Protein AF-E7FVM8-F1 (afdb_monomer)

Organism: NCBI:txid525280

Foldseek 3Di:
DPLDDPVRLLVVLVVQLVVQLVLQCCCVCPLLVPPDDPVSSVVSSVVSNVLSVVSSVCSVPNDPQLNVLLVVLQVVLSVQLSVQRVPVPDDPRSVVSVVSSVVSNVVSNVVSVVVRVVVVVVVVVVVVVVVVVVVVVVVVVVVVVVVVVVVVVPDDDPDPDDDPDDDDDDDDDDDDD

Sequence (177 aa):
MKKLNFKQKLMVSLTVLVITILAFIVMTFFVFKVPFQMDILFNEVVLALVVSLYAFFMIQYGSWVGIVIFILGMVASFWALAFSVERSGGNAIAFNGLFIWIIVMLSSNIIGLILDLVWKSKRKAKRIEKATKETLKQERLEAERELLASQTEKTPSIHLNDITVDEPLEDKENNVD

pLDDT: mean 76.75, std 15.56, range [40.47, 94.19]

Nearest PDB structures (foldseek):
  6w2r-assembly1_A  TM=5.067E-01  e=4.172E+00  synthetic construct

Radius of gyration: 39.58 Å; Cα contacts (8 Å, |Δi|>4): 99; chains: 1; bounding box: 118×50×92 Å

Secondary structure (DSSP, 8-state):
-----HHHHHHHHHHHHHHHHHHHHIIIIIIS-PPP-HHHHHHHHHHHHHHHHHHHHHHHH--HHHHHHHHHHHHHHHHHHHHHHHHH-SSSHHHHHHHHHHHHHHHHHHHHHHHHHHHHHHHHHHHHHHHHHHHHHHHHHHHHHHHHHHHHTTS----------PPPP--------

Structure (mmCIF, N/CA/C/O backbone):
data_AF-E7FVM8-F1
#
_entry.id   AF-E7FVM8-F1
#
loop_
_atom_site.group_PDB
_atom_site.id
_atom_site.type_symbol
_atom_site.label_atom_id
_atom_site.label_alt_id
_atom_site.label_comp_id
_atom_site.label_asym_id
_atom_site.label_entity_id
_atom_site.label_seq_id
_atom_site.pdbx_PDB_ins_code
_atom_site.Cartn_x
_atom_site.Cartn_y
_atom_site.Cartn_z
_atom_site.occupancy
_atom_site.B_iso_or_equiv
_atom_site.auth_seq_id
_atom_site.auth_comp_id
_atom_site.auth_asym_id
_atom_site.auth_atom_id
_atom_site.pdbx_PDB_model_num
ATOM 1 N N . MET A 1 1 ? -13.692 -9.322 10.842 1.00 51.75 1 MET A N 1
ATOM 2 C CA . MET A 1 1 ? -12.670 -10.195 10.230 1.00 51.75 1 MET A CA 1
ATOM 3 C C . MET A 1 1 ? -12.237 -11.232 11.244 1.00 51.75 1 MET A C 1
ATOM 5 O O . MET A 1 1 ? -11.932 -10.848 12.369 1.00 51.75 1 MET A O 1
ATOM 9 N N . LYS A 1 2 ? -12.238 -12.518 10.866 1.00 53.91 2 LYS A N 1
ATOM 10 C CA . LYS A 1 2 ? -11.583 -13.574 11.654 1.00 53.91 2 LYS A CA 1
ATOM 11 C C . LYS A 1 2 ? -10.121 -13.166 11.884 1.00 53.91 2 LYS A C 1
ATOM 13 O O . LYS A 1 2 ? -9.501 -12.617 10.975 1.00 53.91 2 LYS A O 1
ATOM 18 N N . LYS A 1 3 ? -9.587 -13.384 13.091 1.00 70.44 3 LYS A N 1
ATOM 19 C CA . LYS A 1 3 ? -8.158 -13.166 13.363 1.00 70.44 3 LYS A CA 1
ATOM 20 C C . LYS A 1 3 ? -7.369 -14.117 12.460 1.00 70.44 3 LYS A C 1
ATOM 22 O O . LYS A 1 3 ? -7.446 -15.324 12.643 1.00 70.44 3 LYS A O 1
ATOM 27 N N . LEU A 1 4 ? -6.672 -13.572 11.466 1.00 77.56 4 LEU A N 1
ATOM 28 C CA . LEU A 1 4 ? -5.776 -14.353 10.616 1.00 77.56 4 LEU A CA 1
ATOM 29 C C . LEU A 1 4 ? -4.596 -14.856 11.452 1.00 77.56 4 LEU A C 1
ATOM 31 O O . LEU A 1 4 ? -4.057 -14.111 12.277 1.00 77.56 4 LEU A O 1
ATOM 35 N N . ASN A 1 5 ? -4.180 -16.096 11.214 1.00 87.62 5 ASN A N 1
ATOM 36 C CA . ASN A 1 5 ? -2.977 -16.661 11.825 1.00 87.62 5 ASN A CA 1
ATOM 37 C C . ASN A 1 5 ? -1.717 -16.019 11.227 1.00 87.62 5 ASN A C 1
ATOM 39 O O . ASN A 1 5 ? -1.738 -15.572 10.082 1.00 87.62 5 ASN A O 1
ATOM 43 N N . PHE A 1 6 ? -0.596 -16.018 11.959 1.00 86.06 6 PHE A N 1
ATOM 44 C CA . PHE A 1 6 ? 0.671 -15.431 11.486 1.00 86.06 6 PHE A CA 1
ATOM 45 C C . PHE A 1 6 ? 1.075 -15.944 10.093 1.00 86.06 6 PHE A C 1
ATOM 47 O O . PHE A 1 6 ? 1.338 -15.145 9.199 1.00 86.06 6 PHE A O 1
ATOM 54 N N . LYS A 1 7 ? 1.000 -17.267 9.873 1.00 87.94 7 LYS A N 1
ATOM 55 C CA . LYS A 1 7 ? 1.259 -17.898 8.565 1.00 87.94 7 LYS A CA 1
ATOM 56 C C . LYS A 1 7 ? 0.384 -17.322 7.445 1.00 87.94 7 LYS A C 1
ATOM 58 O O . LYS A 1 7 ? 0.870 -17.105 6.345 1.00 87.94 7 LYS A O 1
ATOM 63 N N . GLN A 1 8 ? -0.891 -17.044 7.724 1.00 87.75 8 GLN A N 1
ATOM 64 C CA . GLN A 1 8 ? -1.811 -16.468 6.738 1.00 87.75 8 GLN A CA 1
ATOM 65 C C . GLN A 1 8 ? -1.467 -15.008 6.438 1.00 87.75 8 GLN A C 1
ATOM 67 O O . GLN A 1 8 ? -1.503 -14.607 5.283 1.00 87.75 8 GLN A O 1
ATOM 72 N N . LYS A 1 9 ? -1.093 -14.219 7.452 1.00 86.44 9 LYS A N 1
ATOM 73 C CA . LYS A 1 9 ? -0.669 -12.823 7.251 1.00 86.44 9 LYS A CA 1
ATOM 74 C C . LYS A 1 9 ? 0.603 -12.739 6.413 1.00 86.44 9 LYS A C 1
ATOM 76 O O . LYS A 1 9 ? 0.678 -11.915 5.507 1.00 86.44 9 LYS A O 1
ATOM 81 N N . LEU A 1 10 ? 1.558 -13.625 6.693 1.00 89.31 10 LEU A N 1
ATOM 82 C CA . LEU A 1 10 ? 2.794 -13.746 5.928 1.00 89.31 10 LEU A CA 1
ATOM 83 C C . LEU A 1 10 ? 2.506 -14.154 4.477 1.00 89.31 10 LEU A C 1
ATOM 85 O O . LEU A 1 10 ? 2.994 -13.500 3.567 1.00 89.31 10 LEU A O 1
ATOM 89 N N . MET A 1 11 ? 1.651 -15.162 4.262 1.00 91.06 11 MET A N 1
ATOM 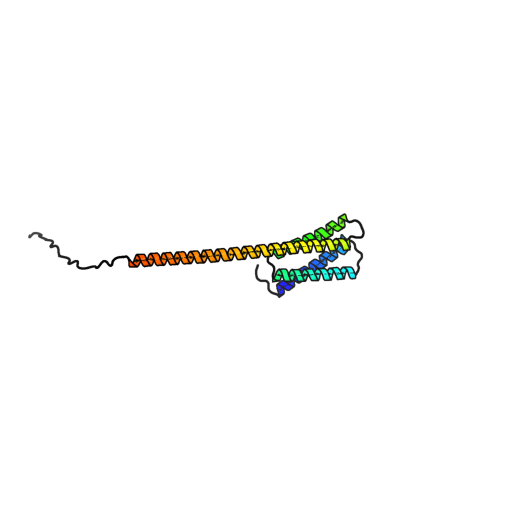90 C CA . MET A 1 11 ? 1.225 -15.571 2.917 1.00 91.06 11 MET A CA 1
ATOM 91 C C . MET A 1 11 ? 0.585 -14.417 2.142 1.00 91.06 11 MET A C 1
ATOM 93 O O . MET A 1 11 ? 0.972 -14.171 1.010 1.00 91.06 11 MET A O 1
ATOM 97 N N . VAL A 1 12 ? -0.340 -13.667 2.751 1.00 88.94 12 VAL A N 1
ATOM 98 C CA . VAL A 1 12 ? -0.988 -12.529 2.077 1.00 88.94 12 VAL A CA 1
ATOM 99 C C . VAL A 1 12 ? 0.023 -11.429 1.743 1.00 88.94 12 VAL A C 1
ATOM 101 O O . VAL A 1 12 ? 0.001 -10.900 0.637 1.00 88.94 12 VAL A O 1
ATOM 104 N N . SER A 1 13 ? 0.930 -11.097 2.663 1.00 90.69 13 SER A N 1
ATOM 105 C CA . SER A 1 13 ? 1.999 -10.119 2.411 1.00 90.69 13 SER A CA 1
ATOM 106 C C . SER A 1 13 ? 2.943 -10.574 1.290 1.00 90.69 13 SER A C 1
ATOM 108 O O . SER A 1 13 ? 3.312 -9.765 0.434 1.00 90.69 13 SER A O 1
ATOM 110 N N . LEU A 1 14 ? 3.263 -11.869 1.225 1.00 92.81 14 LEU A N 1
ATOM 111 C CA . LEU A 1 14 ? 4.067 -12.447 0.150 1.00 92.81 14 LEU A CA 1
ATOM 112 C C . LEU A 1 14 ? 3.321 -12.422 -1.192 1.00 92.81 14 LEU A C 1
ATOM 114 O O . LEU A 1 14 ? 3.908 -12.089 -2.216 1.00 92.81 14 LEU A O 1
ATOM 118 N N . THR A 1 15 ? 2.013 -12.688 -1.198 1.00 92.62 15 THR A N 1
ATOM 119 C CA . THR A 1 15 ? 1.177 -12.516 -2.394 1.00 92.62 15 THR A CA 1
ATOM 120 C C . THR A 1 15 ? 1.205 -11.066 -2.875 1.00 92.62 15 THR A C 1
ATOM 122 O O . THR A 1 15 ? 1.376 -10.825 -4.067 1.00 92.62 15 THR A O 1
ATOM 125 N N . VAL A 1 16 ? 1.098 -10.093 -1.961 1.00 92.44 16 VAL A N 1
ATOM 126 C CA . VAL A 1 16 ? 1.213 -8.665 -2.303 1.00 92.44 16 VAL A CA 1
ATOM 127 C C . VAL A 1 16 ? 2.588 -8.352 -2.889 1.00 92.44 16 VAL A C 1
ATOM 129 O O . VAL A 1 16 ? 2.650 -7.626 -3.877 1.00 92.44 16 VAL A O 1
ATOM 132 N N . LEU A 1 17 ? 3.671 -8.923 -2.349 1.00 93.81 17 LEU A N 1
ATOM 133 C CA . LEU A 1 17 ? 5.019 -8.766 -2.907 1.00 93.81 17 LEU A CA 1
ATOM 134 C C . LEU A 1 17 ? 5.070 -9.221 -4.366 1.00 93.81 17 LEU A C 1
ATOM 136 O O . LEU A 1 17 ? 5.444 -8.443 -5.237 1.00 93.81 17 LEU A O 1
ATOM 140 N N . VAL A 1 18 ? 4.650 -10.461 -4.630 1.00 93.88 18 VAL A N 1
ATOM 141 C CA . VAL A 1 18 ? 4.691 -11.056 -5.973 1.00 93.88 18 VAL A CA 1
ATOM 142 C C . VAL A 1 18 ? 3.844 -10.247 -6.954 1.00 93.88 18 VAL A C 1
ATOM 144 O O . VAL A 1 18 ? 4.318 -9.921 -8.038 1.00 93.88 18 VAL A O 1
ATOM 147 N N .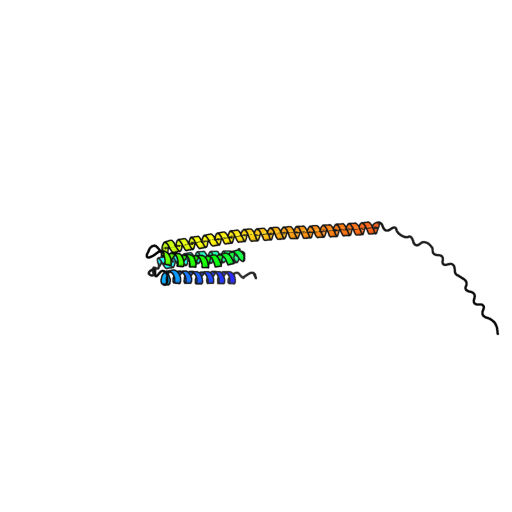 ILE A 1 19 ? 2.624 -9.866 -6.563 1.00 94.19 19 ILE A N 1
ATOM 148 C CA . ILE A 1 19 ? 1.743 -9.040 -7.403 1.00 94.19 19 ILE A CA 1
ATOM 149 C C . ILE A 1 19 ? 2.381 -7.677 -7.687 1.00 94.19 19 ILE A C 1
ATOM 151 O O . ILE A 1 19 ? 2.327 -7.206 -8.818 1.00 94.19 19 ILE A O 1
ATOM 155 N N . THR A 1 20 ? 3.001 -7.053 -6.685 1.00 92.81 20 THR A N 1
ATOM 156 C CA . THR A 1 20 ? 3.628 -5.733 -6.834 1.00 92.81 20 THR A CA 1
ATOM 157 C C . THR A 1 20 ? 4.843 -5.797 -7.759 1.00 92.81 20 THR A C 1
ATOM 159 O O . THR A 1 20 ? 4.973 -4.946 -8.633 1.00 92.81 20 THR A O 1
ATOM 162 N N . ILE A 1 21 ? 5.689 -6.827 -7.628 1.00 92.75 21 ILE A N 1
ATOM 163 C CA . ILE A 1 21 ? 6.826 -7.061 -8.533 1.00 92.75 21 ILE A CA 1
ATOM 164 C C . ILE A 1 21 ? 6.328 -7.273 -9.964 1.00 92.75 21 ILE A C 1
ATOM 166 O O . ILE A 1 21 ? 6.811 -6.618 -10.881 1.00 92.75 21 ILE A O 1
ATOM 170 N N . LEU A 1 22 ? 5.338 -8.150 -10.161 1.00 92.50 22 LEU A N 1
ATOM 171 C CA . LEU A 1 22 ? 4.770 -8.399 -11.487 1.00 92.50 22 LEU A CA 1
ATOM 172 C C . LEU A 1 22 ? 4.179 -7.125 -12.097 1.00 92.50 22 LEU A C 1
ATOM 174 O O . LEU A 1 22 ? 4.393 -6.866 -13.278 1.00 92.50 22 LEU A O 1
ATOM 178 N N . ALA A 1 23 ? 3.481 -6.311 -11.303 1.00 91.25 23 ALA A N 1
ATOM 179 C CA . ALA A 1 23 ? 2.941 -5.038 -11.761 1.00 91.25 23 ALA A CA 1
ATOM 180 C C . ALA A 1 23 ? 4.054 -4.070 -12.190 1.00 91.25 23 ALA A C 1
ATOM 182 O O . ALA A 1 23 ? 3.947 -3.485 -13.263 1.00 91.25 23 ALA A O 1
ATOM 183 N N . PHE A 1 24 ? 5.136 -3.938 -11.415 1.00 89.62 24 PHE A N 1
ATOM 184 C CA . PHE A 1 24 ? 6.282 -3.112 -11.809 1.00 89.62 24 PHE A CA 1
ATOM 185 C C . PHE A 1 24 ? 6.938 -3.608 -13.099 1.00 89.62 24 PHE A C 1
ATOM 187 O O . PHE A 1 24 ? 7.069 -2.826 -14.034 1.00 89.62 24 PHE A O 1
ATOM 194 N N . ILE A 1 25 ? 7.220 -4.909 -13.213 1.00 87.88 25 ILE A N 1
ATOM 195 C CA . ILE A 1 25 ? 7.802 -5.512 -14.425 1.00 87.88 25 ILE A CA 1
ATOM 196 C C . ILE A 1 25 ? 6.920 -5.234 -15.650 1.00 87.88 25 ILE A C 1
ATOM 198 O O . ILE A 1 25 ? 7.416 -4.820 -16.700 1.00 87.88 25 ILE A O 1
ATOM 202 N N . VAL A 1 26 ? 5.604 -5.442 -15.532 1.00 88.38 26 VAL A N 1
ATOM 203 C CA . VAL A 1 26 ? 4.664 -5.186 -16.631 1.00 88.38 26 VAL A CA 1
ATOM 204 C C . VAL A 1 26 ? 4.663 -3.704 -17.010 1.00 88.38 26 VAL A C 1
ATOM 206 O O . VAL A 1 26 ? 4.769 -3.373 -18.191 1.00 88.38 26 VAL A O 1
ATOM 209 N N . MET A 1 27 ? 4.601 -2.801 -16.032 1.00 84.62 27 MET A N 1
ATOM 210 C CA . MET A 1 27 ? 4.593 -1.363 -16.304 1.00 84.62 27 MET A CA 1
ATOM 211 C C . MET A 1 27 ? 5.909 -0.900 -16.934 1.00 84.62 27 MET A C 1
ATOM 213 O O . MET A 1 27 ? 5.896 -0.244 -17.970 1.00 84.62 27 MET A O 1
ATOM 217 N N . THR A 1 28 ? 7.052 -1.301 -16.392 1.00 81.06 28 THR A N 1
ATOM 218 C CA . THR A 1 28 ? 8.359 -0.818 -16.847 1.00 81.06 28 THR A CA 1
ATOM 219 C C . THR A 1 28 ? 8.761 -1.379 -18.209 1.00 81.06 28 THR A C 1
ATOM 221 O O . THR A 1 28 ? 9.192 -0.622 -19.084 1.00 81.06 28 THR A O 1
ATOM 224 N N . PHE A 1 29 ? 8.582 -2.681 -18.447 1.00 80.81 29 PHE A N 1
ATOM 225 C CA . PHE A 1 29 ? 9.058 -3.295 -19.692 1.00 80.81 29 PHE A CA 1
ATOM 226 C C . PHE A 1 29 ? 8.018 -3.300 -20.809 1.00 80.81 29 PHE A C 1
ATOM 228 O O . PHE A 1 29 ? 8.382 -3.125 -21.970 1.00 80.81 29 PHE A O 1
ATOM 235 N N . PHE A 1 30 ? 6.729 -3.461 -20.493 1.00 80.62 30 PHE A N 1
ATOM 236 C CA . PHE A 1 30 ? 5.692 -3.549 -21.527 1.00 80.62 30 PHE A CA 1
ATOM 237 C C . PHE A 1 30 ? 5.010 -2.209 -21.789 1.00 80.62 30 PHE A C 1
ATOM 239 O O . PHE A 1 30 ? 4.782 -1.869 -22.951 1.00 80.62 30 PHE A O 1
ATOM 246 N N . VAL A 1 31 ? 4.710 -1.432 -20.741 1.00 78.06 31 VAL A N 1
ATOM 247 C CA . VAL A 1 31 ? 4.051 -0.125 -20.907 1.00 78.06 31 VAL A CA 1
ATOM 248 C C . VAL A 1 31 ? 5.078 0.953 -21.241 1.00 78.06 31 VAL A C 1
ATOM 250 O O . VAL A 1 31 ? 4.905 1.686 -22.213 1.00 78.06 31 VAL A O 1
ATOM 253 N N . PHE A 1 32 ? 6.176 1.028 -20.487 1.00 75.56 32 PHE A N 1
ATOM 254 C CA . PHE A 1 32 ? 7.164 2.103 -20.640 1.00 75.56 32 PHE A CA 1
ATOM 255 C C . PHE A 1 32 ? 8.246 1.774 -21.658 1.00 75.56 32 PHE A C 1
ATOM 257 O O . PHE A 1 32 ? 8.944 2.679 -22.109 1.00 75.56 32 PHE A O 1
ATOM 264 N N . LYS A 1 33 ? 8.365 0.493 -22.038 1.00 78.38 33 LYS A N 1
ATOM 265 C CA . LYS A 1 33 ? 9.362 -0.009 -22.994 1.00 78.38 33 LYS A CA 1
ATOM 266 C C . LYS A 1 33 ? 10.786 0.408 -22.619 1.00 78.38 33 LYS A C 1
ATOM 268 O O . LYS A 1 33 ? 11.625 0.638 -23.489 1.00 78.38 33 LYS A O 1
ATOM 273 N N . VAL A 1 34 ? 11.051 0.523 -21.317 1.00 75.81 34 VAL A N 1
ATOM 274 C CA . VAL A 1 34 ? 12.383 0.842 -20.807 1.00 75.81 34 VAL A CA 1
ATOM 275 C C . VAL A 1 34 ? 13.293 -0.347 -21.124 1.00 75.81 34 VAL A C 1
ATOM 277 O O . VAL A 1 34 ? 12.879 -1.493 -20.920 1.00 75.81 34 VAL A O 1
ATOM 280 N N . PRO A 1 35 ? 14.512 -0.124 -21.648 1.00 79.69 35 PRO A N 1
ATOM 281 C CA . PRO A 1 35 ? 15.441 -1.213 -21.907 1.00 79.69 35 PRO A CA 1
ATOM 282 C C . PRO A 1 35 ? 15.739 -1.971 -20.614 1.00 79.69 35 PRO A C 1
ATOM 284 O O . PRO A 1 35 ? 15.882 -1.376 -19.546 1.00 79.69 35 PRO A O 1
ATOM 287 N N . PHE A 1 36 ? 15.843 -3.293 -20.719 1.00 78.88 36 PHE A N 1
ATOM 288 C CA . PHE A 1 36 ? 16.129 -4.131 -19.566 1.00 78.88 36 PHE A CA 1
ATOM 289 C C . PHE A 1 36 ? 17.480 -3.766 -18.943 1.00 78.88 36 PHE A C 1
ATOM 291 O O . PHE A 1 36 ? 18.523 -3.877 -19.585 1.00 78.88 36 PHE A O 1
ATOM 298 N N . GLN A 1 37 ? 17.444 -3.337 -17.683 1.00 81.62 37 GLN A N 1
ATOM 299 C CA . GLN A 1 37 ? 18.613 -3.012 -16.875 1.00 81.62 37 GLN A CA 1
ATOM 300 C C . GLN A 1 37 ? 18.432 -3.622 -15.486 1.00 81.62 37 GLN A C 1
ATOM 302 O O . GLN A 1 37 ? 17.393 -3.438 -14.848 1.00 81.62 37 GLN A O 1
ATOM 307 N N . MET A 1 38 ? 19.453 -4.340 -15.010 1.00 82.88 38 MET A N 1
ATOM 308 C CA . MET A 1 38 ? 19.405 -5.029 -13.714 1.00 82.88 38 MET A CA 1
ATOM 309 C C . MET A 1 38 ? 19.211 -4.059 -12.543 1.00 82.88 38 MET A C 1
ATOM 311 O O . MET A 1 38 ? 18.494 -4.389 -11.603 1.00 82.88 38 MET A O 1
ATOM 315 N N . ASP A 1 39 ? 19.776 -2.853 -12.626 1.00 83.75 39 ASP A N 1
ATOM 316 C CA . ASP A 1 39 ? 19.657 -1.831 -11.579 1.00 83.75 39 ASP A CA 1
ATOM 317 C C . ASP A 1 39 ? 18.208 -1.352 -11.401 1.00 83.75 39 ASP A C 1
ATOM 319 O O . ASP A 1 39 ? 17.738 -1.160 -10.278 1.00 83.75 39 ASP A O 1
ATOM 323 N N . ILE A 1 40 ? 17.467 -1.210 -12.506 1.00 81.38 40 ILE A N 1
ATOM 324 C CA . ILE A 1 40 ? 16.051 -0.819 -12.490 1.00 81.38 40 ILE A CA 1
ATOM 325 C C . ILE A 1 40 ? 15.215 -1.926 -11.847 1.00 81.38 40 ILE A C 1
ATOM 327 O O . ILE A 1 40 ? 14.442 -1.658 -10.927 1.00 81.38 40 ILE A O 1
ATOM 331 N N . LEU A 1 41 ? 15.432 -3.176 -12.267 1.00 84.00 41 LEU A N 1
ATOM 332 C CA . LEU A 1 41 ? 14.737 -4.333 -11.704 1.00 84.00 41 LEU A CA 1
ATOM 333 C C . LEU A 1 41 ? 15.010 -4.474 -10.198 1.00 84.00 41 LEU A C 1
ATOM 335 O O . LEU A 1 41 ? 14.097 -4.748 -9.419 1.00 84.00 41 LEU A O 1
ATOM 339 N N . PHE A 1 42 ? 16.256 -4.258 -9.770 1.00 86.94 42 PHE A N 1
ATOM 340 C CA . PHE A 1 42 ? 16.623 -4.318 -8.358 1.00 86.94 42 PHE A CA 1
ATOM 341 C C . PHE A 1 42 ? 15.896 -3.246 -7.536 1.00 86.94 42 PHE A C 1
ATOM 343 O O . PHE A 1 42 ? 15.322 -3.562 -6.492 1.00 86.94 42 PHE A O 1
ATOM 350 N N . ASN A 1 43 ? 15.843 -2.004 -8.028 1.00 85.94 43 ASN A N 1
ATOM 351 C CA . ASN A 1 43 ? 15.115 -0.919 -7.365 1.00 85.94 43 ASN A CA 1
ATOM 352 C C . ASN A 1 43 ? 13.616 -1.222 -7.225 1.00 85.94 43 ASN A C 1
ATOM 354 O O . ASN A 1 43 ? 13.035 -0.988 -6.164 1.00 85.94 43 ASN A O 1
ATOM 358 N N . GLU A 1 44 ? 12.992 -1.789 -8.258 1.00 86.62 44 GLU A N 1
ATOM 359 C CA . GLU A 1 44 ? 11.582 -2.197 -8.226 1.00 86.62 44 GLU A CA 1
ATOM 360 C C . GLU A 1 44 ? 11.319 -3.314 -7.214 1.00 86.62 44 GLU A C 1
ATOM 362 O O . GLU A 1 44 ? 10.336 -3.260 -6.472 1.00 86.62 44 GLU A O 1
ATOM 367 N N . VAL A 1 45 ? 12.215 -4.302 -7.130 1.00 90.62 45 VAL A N 1
ATOM 368 C CA . VAL A 1 45 ? 12.124 -5.381 -6.135 1.00 90.62 45 VAL A CA 1
ATOM 369 C C . VAL A 1 45 ? 12.259 -4.829 -4.716 1.00 90.62 45 VAL A C 1
ATOM 371 O O . VAL A 1 45 ? 11.469 -5.198 -3.844 1.00 90.62 45 VAL A O 1
ATOM 374 N N . VAL A 1 46 ?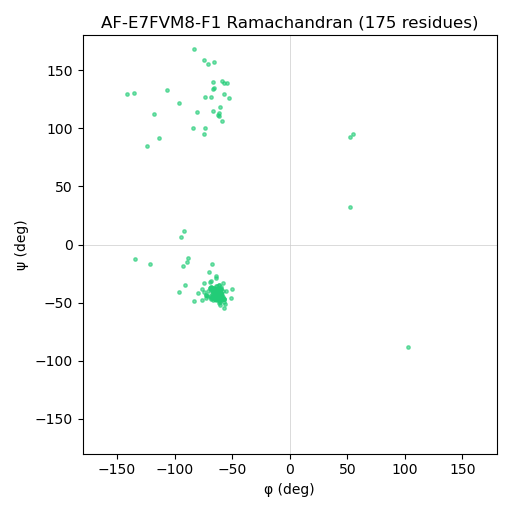 13.209 -3.919 -4.475 1.00 91.19 46 VAL A N 1
ATOM 375 C CA . VAL A 1 46 ? 13.375 -3.258 -3.169 1.00 91.19 46 VAL A CA 1
ATOM 376 C C . VAL A 1 46 ? 12.116 -2.472 -2.801 1.00 91.19 46 VAL A C 1
ATOM 378 O O . VAL A 1 46 ? 11.614 -2.593 -1.681 1.00 91.19 46 VAL A O 1
ATOM 381 N N . LEU A 1 47 ? 11.555 -1.716 -3.744 1.00 90.00 47 LEU A N 1
ATOM 382 C CA . LEU A 1 47 ? 10.334 -0.949 -3.518 1.00 90.00 47 LEU A CA 1
ATOM 383 C C . LEU A 1 47 ? 9.136 -1.866 -3.230 1.00 90.00 47 LEU A C 1
ATOM 385 O O . LEU A 1 47 ? 8.393 -1.636 -2.274 1.00 90.00 47 LEU A O 1
ATOM 389 N N . ALA A 1 48 ? 8.979 -2.950 -3.991 1.00 91.94 48 ALA A N 1
ATOM 390 C CA . ALA A 1 48 ? 7.939 -3.949 -3.760 1.00 91.94 48 ALA A CA 1
ATOM 391 C C . ALA A 1 48 ? 8.087 -4.633 -2.390 1.00 91.94 48 ALA A C 1
ATOM 393 O O . ALA A 1 48 ? 7.086 -4.918 -1.725 1.00 91.94 48 ALA A O 1
ATOM 394 N N . LEU A 1 49 ? 9.323 -4.843 -1.929 1.00 93.25 49 LEU A N 1
ATOM 395 C CA . LEU A 1 49 ? 9.615 -5.373 -0.600 1.00 93.25 49 LEU A CA 1
ATOM 396 C C . LEU A 1 49 ? 9.171 -4.405 0.503 1.00 93.25 49 LEU A C 1
ATOM 398 O O . LEU A 1 49 ? 8.501 -4.832 1.445 1.00 93.25 49 LEU A O 1
ATOM 402 N N . VAL A 1 50 ? 9.437 -3.102 0.352 1.00 92.31 50 VAL A N 1
ATOM 403 C CA . VAL A 1 50 ? 8.936 -2.060 1.271 1.00 92.31 50 VAL A CA 1
ATOM 404 C C . VAL A 1 50 ? 7.403 -2.059 1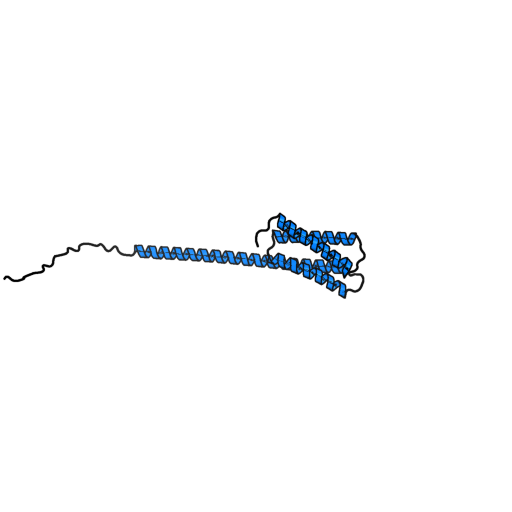.324 1.00 92.31 50 VAL A C 1
ATOM 406 O O . VAL A 1 50 ? 6.819 -2.039 2.410 1.00 92.31 50 VAL A O 1
ATOM 409 N N . VAL A 1 51 ? 6.740 -2.148 0.168 1.00 92.50 51 VAL A N 1
ATOM 410 C CA . VAL A 1 51 ? 5.270 -2.215 0.073 1.00 92.50 51 VAL A CA 1
ATOM 411 C C . VAL A 1 51 ? 4.718 -3.463 0.754 1.00 92.50 51 VAL A C 1
ATOM 413 O O . VAL A 1 51 ? 3.737 -3.383 1.493 1.00 92.50 51 VAL A O 1
ATOM 416 N N . SER A 1 52 ? 5.342 -4.620 0.537 1.00 92.25 52 SER A N 1
ATOM 417 C CA . SER A 1 52 ? 4.925 -5.890 1.136 1.00 92.25 52 SER A CA 1
ATOM 418 C C . SER A 1 52 ? 5.084 -5.897 2.659 1.00 92.25 52 SER A C 1
ATOM 420 O O . SER A 1 52 ? 4.181 -6.356 3.369 1.00 92.25 52 SER A O 1
ATOM 422 N N . LEU A 1 53 ? 6.183 -5.331 3.170 1.00 92.19 53 LEU A N 1
ATOM 423 C CA . LEU A 1 53 ? 6.393 -5.107 4.602 1.00 92.19 53 LEU A CA 1
ATOM 424 C C . LEU A 1 53 ? 5.311 -4.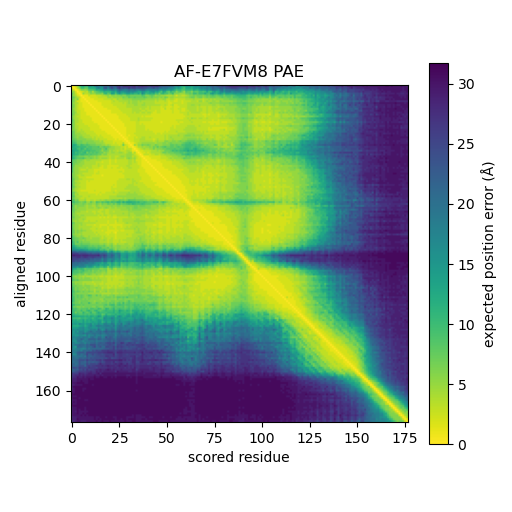196 5.179 1.00 92.19 53 LEU A C 1
ATOM 426 O O . LEU A 1 53 ? 4.713 -4.515 6.208 1.00 92.19 53 LEU A O 1
ATOM 430 N N . TYR A 1 54 ? 5.001 -3.093 4.498 1.00 90.19 54 TYR A N 1
ATOM 431 C CA . TYR A 1 54 ? 3.925 -2.204 4.925 1.00 90.19 54 TYR A CA 1
ATOM 432 C C . TYR A 1 54 ? 2.558 -2.906 4.915 1.00 90.19 54 TYR A C 1
ATOM 434 O O . TYR A 1 54 ? 1.803 -2.807 5.885 1.00 90.19 54 TYR A O 1
ATOM 442 N N . ALA A 1 55 ? 2.260 -3.695 3.878 1.00 89.81 55 ALA A N 1
ATOM 443 C CA . ALA A 1 55 ? 1.047 -4.507 3.809 1.00 89.81 55 ALA A CA 1
ATOM 444 C C . ALA A 1 55 ? 0.957 -5.489 4.989 1.00 89.81 55 ALA A C 1
ATOM 446 O O . ALA A 1 55 ? -0.108 -5.636 5.592 1.00 89.81 55 ALA A O 1
ATOM 447 N N . PHE A 1 56 ? 2.076 -6.106 5.385 1.00 90.38 56 PHE A N 1
ATOM 448 C CA . PHE A 1 56 ? 2.136 -6.958 6.573 1.00 90.38 56 PHE A CA 1
ATOM 449 C C . PHE A 1 56 ? 1.775 -6.190 7.853 1.00 90.38 56 PHE A C 1
ATOM 451 O O . PHE A 1 56 ? 0.928 -6.650 8.626 1.00 90.38 56 PHE A O 1
ATOM 458 N N . PHE A 1 57 ? 2.346 -4.997 8.060 1.00 88.38 57 PHE A N 1
ATOM 459 C CA . PHE A 1 57 ? 2.005 -4.136 9.201 1.00 88.38 57 PHE A CA 1
ATOM 460 C C . PHE A 1 57 ? 0.525 -3.737 9.207 1.00 88.38 57 PHE A C 1
ATOM 462 O O . PHE A 1 57 ? -0.123 -3.789 10.257 1.00 88.38 57 PHE A O 1
ATOM 469 N N . MET A 1 58 ? -0.038 -3.411 8.043 1.00 85.88 58 MET A N 1
ATOM 470 C CA . MET A 1 58 ? -1.454 -3.064 7.897 1.00 85.88 58 MET A CA 1
ATOM 471 C C . MET A 1 58 ? -2.377 -4.244 8.210 1.00 85.88 58 MET A C 1
ATOM 473 O O . MET A 1 58 ? -3.378 -4.073 8.902 1.00 85.88 58 MET A O 1
ATOM 477 N N . ILE A 1 59 ? -2.028 -5.459 7.786 1.00 87.00 59 ILE A N 1
ATOM 478 C CA . ILE A 1 59 ? -2.793 -6.672 8.116 1.00 87.00 59 ILE A CA 1
ATOM 479 C C . ILE A 1 59 ? -2.663 -7.022 9.610 1.00 87.00 59 ILE A C 1
ATOM 481 O O . ILE A 1 59 ? -3.590 -7.573 10.216 1.00 87.00 59 ILE A O 1
ATOM 485 N N . GLN A 1 60 ? -1.514 -6.729 10.224 1.00 85.38 60 GLN A N 1
ATOM 486 C CA . GLN A 1 60 ? -1.257 -7.025 11.631 1.00 85.38 60 GLN A CA 1
ATOM 487 C C . GLN A 1 60 ? -1.966 -6.049 12.582 1.00 85.38 60 GLN A C 1
ATOM 489 O O . GLN A 1 60 ? -2.595 -6.509 13.539 1.00 85.38 60 GLN A O 1
ATOM 494 N N . TYR A 1 61 ? -1.870 -4.739 12.330 1.00 81.94 61 TYR A N 1
ATOM 495 C CA . TYR A 1 61 ? -2.282 -3.676 13.265 1.00 81.94 61 TYR A CA 1
ATOM 496 C C . TYR A 1 61 ? -3.349 -2.716 12.713 1.00 81.94 61 TYR A C 1
ATOM 498 O O . TYR A 1 61 ? -3.990 -1.979 13.478 1.00 81.94 61 TYR A O 1
ATOM 506 N N . GLY A 1 62 ? -3.540 -2.697 11.395 1.00 77.12 62 GLY A N 1
ATOM 507 C CA . GLY A 1 62 ? -4.499 -1.827 10.725 1.00 77.12 62 GLY A CA 1
ATOM 508 C C . GLY A 1 62 ? -5.943 -2.288 10.911 1.00 77.12 62 GLY A C 1
ATOM 509 O O . GLY A 1 62 ? -6.234 -3.444 11.235 1.00 77.12 62 GLY A O 1
ATOM 510 N N . SER A 1 63 ? -6.887 -1.366 10.721 1.00 82.81 63 SER A N 1
ATOM 511 C CA . SER A 1 63 ? -8.287 -1.752 10.535 1.00 82.81 63 SER A CA 1
ATOM 512 C C . SER A 1 63 ? -8.584 -2.131 9.085 1.00 82.81 63 SER A C 1
ATOM 514 O O . SER A 1 63 ? -7.821 -1.840 8.167 1.00 82.81 63 SER A O 1
ATOM 516 N N . TRP A 1 64 ? -9.762 -2.723 8.872 1.00 82.94 64 TRP A N 1
ATOM 517 C CA . TRP A 1 64 ? -10.306 -2.969 7.533 1.00 82.94 64 TRP A CA 1
ATOM 518 C C . TRP A 1 64 ? -10.285 -1.728 6.640 1.00 82.94 64 TRP A C 1
ATOM 520 O O . TRP A 1 64 ? -10.012 -1.834 5.454 1.00 82.94 64 TRP A O 1
ATOM 530 N N . VAL A 1 65 ? -10.568 -0.557 7.213 1.00 85.62 65 VAL A N 1
ATOM 531 C CA . VAL A 1 65 ? -10.660 0.704 6.472 1.00 85.62 65 VAL A CA 1
ATOM 532 C C . VAL A 1 65 ? -9.292 1.077 5.923 1.00 85.62 65 VAL A C 1
ATOM 534 O O . VAL A 1 65 ? -9.173 1.373 4.740 1.00 85.62 65 VAL A O 1
ATOM 537 N N . GLY A 1 66 ? -8.256 0.968 6.759 1.00 86.00 66 GLY A N 1
ATOM 538 C CA . GLY A 1 66 ? -6.878 1.175 6.329 1.00 86.00 66 GLY A CA 1
ATOM 539 C C . GLY A 1 66 ? -6.466 0.195 5.229 1.00 86.00 66 GLY A C 1
ATOM 540 O O . GLY A 1 66 ? -5.857 0.610 4.252 1.00 86.00 66 GLY A O 1
ATOM 541 N N . ILE A 1 67 ? -6.842 -1.085 5.345 1.00 87.25 67 ILE A N 1
ATOM 542 C CA . ILE A 1 67 ? -6.538 -2.105 4.324 1.00 87.25 67 ILE A CA 1
ATOM 543 C C . ILE A 1 67 ? -7.208 -1.769 2.985 1.00 87.25 67 ILE A C 1
ATOM 545 O O . ILE A 1 67 ? -6.561 -1.838 1.944 1.00 87.25 67 ILE A O 1
ATOM 549 N N . VAL A 1 68 ? -8.486 -1.379 2.995 1.00 89.88 68 VAL A N 1
ATOM 550 C CA . VAL A 1 68 ? -9.209 -0.997 1.771 1.00 89.88 68 VAL A CA 1
ATOM 551 C C . VAL A 1 68 ? -8.559 0.220 1.116 1.00 89.88 68 VAL A C 1
ATOM 553 O O . VAL A 1 68 ? -8.341 0.217 -0.091 1.00 89.88 68 VAL A O 1
ATOM 556 N N . ILE A 1 69 ? -8.198 1.235 1.903 1.00 91.06 69 ILE A N 1
ATOM 557 C CA . ILE A 1 69 ? -7.557 2.447 1.377 1.00 91.06 69 ILE A CA 1
ATOM 558 C C . ILE A 1 69 ? -6.159 2.148 0.843 1.00 91.06 69 ILE A C 1
ATOM 560 O O . ILE A 1 69 ? -5.796 2.680 -0.197 1.00 91.06 69 ILE A O 1
ATOM 564 N N . PHE A 1 70 ? -5.405 1.258 1.489 1.00 90.88 70 PHE A N 1
ATOM 565 C CA . PHE A 1 70 ? -4.122 0.786 0.970 1.00 90.88 70 PHE A CA 1
ATOM 566 C C . PHE A 1 70 ? -4.280 0.121 -0.406 1.00 90.88 70 PHE A C 1
ATOM 568 O O . PHE A 1 70 ? -3.537 0.447 -1.326 1.00 90.88 70 PHE A O 1
ATOM 575 N N . ILE A 1 71 ? -5.269 -0.764 -0.577 1.00 91.06 71 ILE A N 1
ATOM 576 C CA . ILE A 1 71 ? -5.531 -1.425 -1.868 1.00 91.06 71 ILE A CA 1
ATOM 577 C C . ILE A 1 71 ? -5.936 -0.398 -2.932 1.00 91.06 71 ILE A C 1
ATOM 579 O O . ILE A 1 71 ? -5.410 -0.426 -4.043 1.00 91.06 71 ILE A O 1
ATOM 583 N N . LEU A 1 72 ? -6.838 0.530 -2.599 1.00 92.75 72 LEU A N 1
ATOM 584 C CA . LEU A 1 72 ? -7.241 1.599 -3.518 1.00 92.75 72 LEU A CA 1
ATOM 585 C C . LEU A 1 72 ? -6.062 2.512 -3.874 1.00 92.75 72 LEU A C 1
ATOM 587 O O . LEU A 1 72 ? -5.907 2.876 -5.035 1.00 92.75 72 LEU A O 1
ATOM 591 N N . GLY A 1 73 ? -5.208 2.824 -2.900 1.00 93.31 73 GLY A N 1
ATOM 592 C CA . GLY A 1 73 ? -3.978 3.585 -3.085 1.00 93.31 73 GLY A CA 1
ATOM 593 C C . GLY A 1 73 ? -2.996 2.879 -4.011 1.00 93.31 73 GLY A C 1
ATOM 594 O O . GLY A 1 73 ? -2.479 3.511 -4.926 1.00 93.31 73 GLY A O 1
ATOM 595 N N . MET A 1 74 ? -2.802 1.564 -3.852 1.00 92.38 74 MET A N 1
ATOM 596 C CA . MET A 1 74 ? -1.984 0.756 -4.766 1.00 92.38 74 MET A CA 1
ATOM 597 C C . MET A 1 74 ? -2.490 0.871 -6.205 1.00 92.38 74 MET A C 1
ATOM 599 O O . MET A 1 74 ? -1.722 1.208 -7.105 1.00 92.38 74 MET A O 1
ATOM 603 N N . VAL A 1 75 ? -3.790 0.646 -6.420 1.00 92.62 75 VAL A N 1
ATOM 604 C CA . VAL A 1 75 ? -4.405 0.731 -7.754 1.00 92.62 75 VAL A CA 1
ATOM 605 C C . VAL A 1 75 ? -4.274 2.143 -8.332 1.00 92.62 75 VAL A C 1
ATOM 607 O O . VAL A 1 75 ? -3.852 2.296 -9.477 1.00 92.62 75 VAL A O 1
ATOM 610 N N . ALA A 1 76 ? -4.567 3.176 -7.538 1.00 93.06 76 ALA A N 1
ATOM 611 C CA . ALA A 1 76 ? -4.453 4.572 -7.957 1.00 93.06 76 ALA A CA 1
ATOM 612 C C . ALA A 1 76 ? -3.009 4.965 -8.301 1.00 93.06 76 ALA A C 1
ATOM 614 O O . ALA A 1 76 ? -2.789 5.719 -9.244 1.00 93.06 76 ALA A O 1
ATOM 615 N N . SER A 1 77 ? -2.024 4.431 -7.578 1.00 92.12 77 SER A N 1
ATOM 616 C CA . SER A 1 77 ? -0.606 4.723 -7.813 1.00 92.12 77 SER A CA 1
ATOM 617 C C . SER A 1 77 ? -0.137 4.137 -9.139 1.00 92.12 77 SER A C 1
ATOM 619 O O . SER A 1 77 ? 0.492 4.836 -9.931 1.00 92.12 77 SER A O 1
ATOM 621 N N 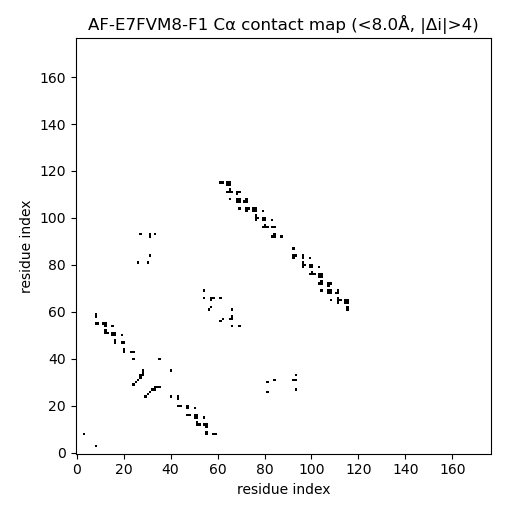. PHE A 1 78 ? -0.495 2.882 -9.434 1.00 90.06 78 PHE A N 1
ATOM 622 C CA . PHE A 1 78 ? -0.197 2.275 -10.736 1.00 90.06 78 PHE A CA 1
ATOM 623 C C . PHE A 1 78 ? -0.949 2.959 -11.880 1.00 90.06 78 PHE A C 1
ATOM 625 O O . PHE A 1 78 ? -0.372 3.171 -12.945 1.00 90.06 78 PHE A O 1
ATOM 632 N N . TRP A 1 79 ? -2.197 3.370 -11.652 1.00 89.69 79 TRP A N 1
ATOM 633 C CA . TRP A 1 79 ? -2.952 4.157 -12.625 1.00 89.69 79 TRP A CA 1
ATOM 634 C C . TRP A 1 79 ? -2.284 5.506 -12.919 1.00 89.69 79 TRP A C 1
ATOM 636 O O . TRP A 1 79 ? -2.105 5.870 -14.079 1.00 89.69 79 TRP A O 1
ATOM 646 N N . ALA A 1 80 ? -1.876 6.239 -11.881 1.00 87.75 80 ALA A N 1
ATOM 647 C CA . ALA A 1 80 ? -1.193 7.524 -12.019 1.00 87.75 80 ALA A CA 1
ATOM 648 C C . ALA A 1 80 ? 0.150 7.383 -12.745 1.00 87.75 80 ALA A C 1
ATOM 650 O O . ALA A 1 80 ? 0.492 8.219 -13.580 1.00 87.75 80 ALA A O 1
ATOM 651 N N . LEU A 1 81 ? 0.875 6.299 -12.464 1.00 86.06 81 LEU A N 1
ATOM 652 C CA . LEU A 1 81 ? 2.112 5.940 -13.145 1.00 86.06 81 LEU A CA 1
ATOM 653 C C . LEU A 1 81 ? 1.852 5.695 -14.647 1.00 86.06 81 LEU A C 1
ATOM 655 O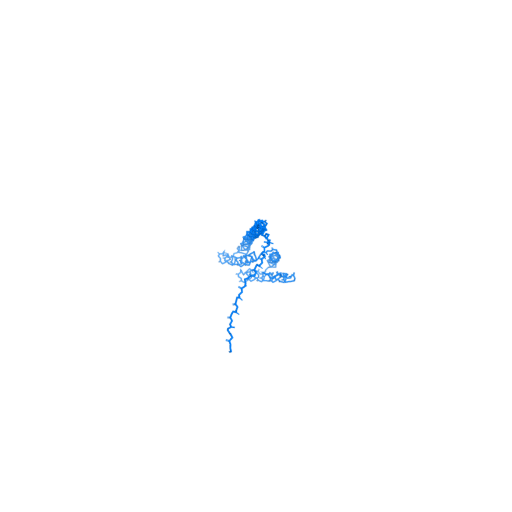 O . LEU A 1 81 ? 2.492 6.350 -15.462 1.00 86.06 81 LEU A O 1
ATOM 659 N N . ALA A 1 82 ? 0.857 4.883 -15.033 1.00 83.25 82 ALA A N 1
ATOM 660 C CA . ALA A 1 82 ? 0.461 4.716 -16.445 1.00 83.25 82 ALA A CA 1
ATOM 661 C C . ALA A 1 82 ? 0.066 6.042 -17.119 1.00 83.25 82 ALA A C 1
ATOM 663 O O . ALA A 1 82 ? 0.575 6.370 -18.192 1.00 83.25 82 ALA A O 1
ATOM 664 N N . PHE A 1 83 ? -0.804 6.819 -16.471 1.00 83.62 83 PHE A N 1
ATOM 665 C CA . PHE A 1 83 ? -1.304 8.086 -17.005 1.00 83.62 83 PHE A CA 1
ATOM 666 C C . PHE A 1 83 ? -0.185 9.114 -17.212 1.00 83.62 83 PHE A C 1
ATOM 668 O O . PHE A 1 83 ? -0.164 9.828 -18.216 1.00 83.62 83 PHE A O 1
ATOM 675 N N . SER A 1 84 ? 0.765 9.185 -16.275 1.00 79.75 84 SER A N 1
ATOM 676 C CA . SER A 1 84 ? 1.918 10.077 -16.388 1.00 79.75 84 SER A CA 1
ATOM 677 C C . SER A 1 84 ? 2.769 9.739 -17.607 1.00 79.75 84 SER A C 1
ATOM 679 O O . SER A 1 84 ? 3.279 10.644 -18.264 1.00 79.75 84 SER A O 1
ATOM 681 N N . VAL A 1 85 ? 2.944 8.454 -17.908 1.00 75.25 85 VAL A N 1
ATOM 682 C CA . VAL A 1 85 ? 3.800 8.020 -19.014 1.00 75.25 85 VAL A CA 1
ATOM 683 C C . VAL A 1 85 ? 3.171 8.305 -20.366 1.00 75.25 85 VAL A C 1
ATOM 685 O O . VAL A 1 85 ? 3.843 8.851 -21.241 1.00 75.25 85 VAL A O 1
ATOM 688 N N . GLU A 1 86 ? 1.879 8.025 -20.516 1.00 75.88 86 GLU A N 1
ATOM 689 C CA . GLU A 1 86 ? 1.145 8.290 -21.757 1.00 75.88 86 GLU A CA 1
ATOM 690 C C . GLU A 1 86 ? 1.200 9.776 -22.160 1.00 75.88 86 GLU A C 1
ATOM 692 O O . GLU A 1 86 ? 1.268 10.105 -23.343 1.00 75.88 86 GLU A O 1
ATOM 697 N N . ARG A 1 87 ? 1.240 10.686 -21.178 1.00 75.69 87 ARG A N 1
ATOM 698 C CA . ARG A 1 87 ? 1.247 12.142 -21.402 1.00 75.69 87 ARG A CA 1
ATOM 699 C C . ARG A 1 87 ? 2.633 12.787 -21.476 1.00 75.69 87 ARG A C 1
ATOM 701 O O . ARG A 1 87 ? 2.738 13.907 -21.964 1.00 75.69 87 ARG A O 1
ATOM 708 N N . SER A 1 88 ? 3.679 12.128 -20.975 1.00 67.06 88 SER A N 1
ATOM 709 C CA . SER A 1 88 ? 4.992 12.753 -20.739 1.00 67.06 88 SER A CA 1
ATOM 710 C C . SER A 1 88 ? 5.959 12.710 -21.930 1.00 67.06 88 SER A C 1
ATOM 712 O O . SER A 1 88 ? 6.976 13.393 -21.858 1.00 67.06 88 SER A O 1
ATOM 714 N N . GLY A 1 89 ? 5.686 11.948 -22.995 1.00 57.47 89 GLY A N 1
ATOM 715 C CA . GLY A 1 89 ? 6.472 11.961 -24.238 1.00 57.47 89 GLY A CA 1
ATOM 716 C C . GLY A 1 89 ? 7.985 11.699 -24.084 1.00 57.47 89 GLY A C 1
ATOM 717 O O . GLY A 1 89 ? 8.783 12.616 -23.911 1.00 57.47 89 GLY A O 1
ATOM 718 N N . GLY A 1 90 ? 8.415 10.446 -24.250 1.00 58.06 90 GLY A N 1
ATOM 719 C CA . GLY A 1 90 ? 9.802 10.115 -24.597 1.00 58.06 90 GLY A CA 1
ATOM 720 C C . GLY A 1 90 ? 10.705 9.603 -23.478 1.00 58.06 90 GLY A C 1
ATOM 721 O O . GLY A 1 90 ? 10.841 8.397 -23.357 1.00 58.06 90 GLY A O 1
ATOM 722 N N . ASN A 1 91 ? 11.397 10.461 -22.714 1.00 53.66 91 ASN A N 1
ATOM 723 C CA . ASN A 1 91 ? 12.652 10.021 -22.060 1.00 53.66 91 ASN A CA 1
ATOM 724 C C . ASN A 1 91 ? 12.859 10.383 -20.573 1.00 53.66 91 ASN A C 1
ATOM 726 O O . ASN A 1 91 ? 13.718 9.784 -19.936 1.00 53.66 91 ASN A O 1
ATOM 730 N N . ALA A 1 92 ? 12.068 11.276 -19.965 1.00 53.59 92 ALA A N 1
ATOM 731 C CA . ALA A 1 92 ? 12.152 11.576 -18.516 1.00 53.59 92 ALA A CA 1
ATOM 732 C C . ALA A 1 92 ? 11.202 10.709 -17.653 1.00 53.59 92 ALA A C 1
ATOM 734 O O . ALA A 1 92 ? 10.946 10.982 -16.480 1.00 53.59 92 ALA A O 1
ATOM 735 N N . ILE A 1 93 ? 10.642 9.674 -18.272 1.00 57.09 93 ILE A N 1
ATOM 736 C CA . ILE A 1 93 ? 9.375 9.045 -17.903 1.00 57.09 93 ILE A CA 1
ATOM 737 C C . ILE A 1 93 ? 9.508 8.077 -16.725 1.00 57.09 93 ILE A C 1
ATOM 739 O O . ILE A 1 93 ? 8.665 8.086 -15.830 1.00 57.09 93 ILE A O 1
ATOM 743 N N . ALA A 1 94 ? 10.569 7.269 -16.693 1.00 60.72 94 ALA A N 1
ATOM 744 C CA . ALA A 1 94 ? 10.718 6.229 -15.677 1.00 60.72 94 ALA A CA 1
ATOM 745 C C . ALA A 1 94 ? 10.965 6.821 -14.279 1.00 60.72 94 ALA A C 1
ATOM 747 O O . ALA A 1 94 ? 10.320 6.423 -13.314 1.00 60.72 94 ALA A O 1
ATOM 748 N N . PHE A 1 95 ? 11.846 7.823 -14.173 1.00 64.50 95 PHE A N 1
ATOM 749 C CA . PHE A 1 95 ? 12.204 8.424 -12.885 1.00 64.50 95 PHE A CA 1
ATOM 750 C C . PHE A 1 95 ? 11.066 9.298 -12.330 1.00 64.50 95 PHE A C 1
ATOM 752 O O . PHE A 1 95 ? 10.669 9.139 -11.176 1.00 64.50 95 PHE A O 1
ATOM 759 N N . ASN A 1 96 ? 10.464 10.155 -13.166 1.00 71.06 96 ASN A N 1
ATOM 760 C CA . ASN A 1 96 ? 9.336 10.998 -12.752 1.00 71.06 96 ASN A CA 1
ATOM 761 C C . ASN A 1 96 ? 8.059 10.187 -12.486 1.00 71.06 96 ASN A C 1
ATOM 763 O O . ASN A 1 96 ? 7.336 10.484 -11.535 1.00 71.06 96 ASN A O 1
ATOM 767 N N . GLY A 1 97 ? 7.796 9.140 -13.275 1.00 74.94 97 GLY A N 1
ATOM 768 C CA . GLY A 1 97 ? 6.654 8.251 -13.063 1.00 74.94 97 GLY A CA 1
ATOM 769 C C . GLY A 1 97 ? 6.735 7.524 -11.721 1.00 74.94 97 GLY A C 1
ATOM 770 O O . GLY A 1 97 ? 5.747 7.470 -10.988 1.00 74.94 97 GLY A O 1
ATOM 771 N N . LEU A 1 98 ? 7.924 7.037 -11.353 1.00 79.56 98 LEU A N 1
ATOM 772 C CA . LEU A 1 98 ? 8.155 6.356 -10.078 1.00 79.56 98 LEU A CA 1
ATOM 773 C C . LEU A 1 98 ? 7.984 7.317 -8.887 1.00 79.56 98 LEU A C 1
ATOM 775 O O . LEU A 1 98 ? 7.350 6.952 -7.897 1.00 79.56 98 LEU A O 1
ATOM 779 N N . PHE A 1 99 ? 8.421 8.577 -9.001 1.00 84.25 99 PHE A N 1
ATOM 780 C CA . PHE A 1 99 ? 8.121 9.599 -7.986 1.00 84.25 99 PHE A CA 1
ATOM 781 C C . PHE A 1 99 ? 6.625 9.868 -7.828 1.00 84.25 99 PHE A C 1
ATOM 783 O O . PHE A 1 99 ? 6.136 9.935 -6.700 1.00 84.25 99 PHE A O 1
ATOM 790 N N . ILE A 1 100 ? 5.884 9.991 -8.932 1.00 86.25 100 ILE A N 1
ATOM 791 C CA . ILE A 1 100 ? 4.426 10.172 -8.891 1.00 86.25 100 ILE A CA 1
ATOM 792 C C . ILE A 1 100 ? 3.769 8.978 -8.199 1.00 86.25 100 ILE A C 1
ATOM 794 O O . ILE A 1 100 ? 2.922 9.169 -7.327 1.00 86.25 100 ILE A O 1
ATOM 798 N N . TRP A 1 101 ? 4.204 7.759 -8.520 1.00 89.75 101 TRP A N 1
ATOM 799 C CA . TRP A 1 101 ? 3.723 6.550 -7.858 1.00 89.75 101 TRP A CA 1
ATOM 800 C C . TRP A 1 101 ? 3.978 6.591 -6.349 1.00 89.75 101 TRP A C 1
ATOM 802 O O . TRP A 1 101 ? 3.049 6.370 -5.573 1.00 89.75 101 TRP A O 1
ATOM 812 N N . ILE A 1 102 ? 5.192 6.958 -5.918 1.00 89.19 102 ILE A N 1
ATOM 813 C CA . ILE A 1 102 ? 5.528 7.088 -4.492 1.00 89.19 102 ILE A CA 1
ATOM 814 C C . ILE A 1 102 ? 4.621 8.124 -3.819 1.00 89.19 102 ILE A C 1
ATOM 816 O O . ILE A 1 102 ? 4.085 7.853 -2.747 1.00 89.19 102 ILE A O 1
ATOM 820 N N . ILE A 1 103 ? 4.417 9.292 -4.435 1.00 90.69 103 ILE A N 1
ATOM 821 C CA . ILE A 1 103 ? 3.602 10.378 -3.868 1.00 90.69 103 ILE A CA 1
ATOM 822 C C . ILE A 1 103 ? 2.134 9.957 -3.734 1.00 90.69 103 ILE A C 1
ATOM 824 O O . ILE A 1 103 ? 1.523 10.162 -2.678 1.00 90.69 103 ILE A O 1
ATOM 828 N N . VAL A 1 104 ? 1.555 9.350 -4.773 1.00 92.56 104 VAL A N 1
ATOM 829 C CA . VAL A 1 104 ? 0.162 8.868 -4.751 1.00 92.56 104 VAL A CA 1
ATOM 830 C C . VAL A 1 104 ? -0.003 7.754 -3.717 1.00 92.56 104 VAL A C 1
ATOM 832 O O . VAL A 1 104 ? -0.984 7.741 -2.965 1.00 92.56 104 VAL A O 1
ATOM 835 N N . MET A 1 105 ? 0.992 6.877 -3.593 1.00 92.75 105 MET A N 1
ATOM 836 C CA . MET A 1 105 ? 0.960 5.795 -2.620 1.00 92.75 105 MET A CA 1
ATOM 837 C C . MET A 1 105 ? 1.060 6.325 -1.186 1.00 92.75 105 MET A C 1
ATOM 839 O O . MET A 1 105 ? 0.267 5.957 -0.315 1.00 92.75 105 MET A O 1
ATOM 843 N N . LEU A 1 106 ? 2.001 7.239 -0.937 1.00 91.19 106 LEU A N 1
ATOM 844 C CA . LEU A 1 106 ? 2.216 7.847 0.374 1.00 91.19 106 LEU A CA 1
ATOM 845 C C . LEU A 1 106 ? 0.992 8.656 0.822 1.00 91.19 106 LEU A C 1
ATOM 847 O O . LEU A 1 106 ? 0.529 8.496 1.950 1.00 91.19 106 LEU A O 1
ATOM 851 N N . SER A 1 107 ? 0.433 9.483 -0.065 1.00 93.50 107 SER A N 1
ATOM 852 C CA . SER A 1 107 ? -0.760 10.291 0.228 1.00 93.50 107 SER A CA 1
ATOM 853 C C . SER A 1 107 ? -1.976 9.418 0.541 1.00 93.50 107 SER A C 1
ATOM 855 O O . SER A 1 107 ? -2.649 9.646 1.549 1.00 93.50 107 SER A O 1
ATOM 857 N N . SER A 1 108 ? -2.203 8.358 -0.238 1.00 91.06 108 SER A N 1
ATOM 858 C CA . SER A 1 108 ? -3.273 7.387 0.025 1.00 91.06 108 SER A CA 1
ATOM 859 C C . SER A 1 108 ? -3.095 6.696 1.381 1.00 91.06 108 SER A C 1
ATOM 861 O O . SER A 1 108 ? -4.052 6.577 2.147 1.00 91.06 108 SER A O 1
ATOM 863 N N . ASN A 1 109 ? -1.866 6.307 1.731 1.00 89.31 109 ASN A N 1
ATOM 864 C CA . ASN A 1 109 ? -1.564 5.703 3.030 1.00 89.31 109 ASN A CA 1
ATOM 865 C C . ASN A 1 109 ? -1.794 6.669 4.200 1.00 89.31 109 ASN A C 1
ATOM 867 O O . ASN A 1 109 ? -2.355 6.265 5.221 1.00 89.31 109 ASN A O 1
ATOM 871 N N . ILE A 1 110 ? -1.415 7.943 4.057 1.00 90.19 110 ILE A N 1
ATOM 872 C CA . ILE A 1 110 ? -1.667 8.979 5.072 1.00 90.19 110 ILE A CA 1
ATOM 873 C C . ILE A 1 110 ? -3.174 9.159 5.279 1.00 90.19 110 ILE A C 1
ATOM 875 O O . ILE A 1 110 ? -3.644 9.140 6.418 1.00 90.19 110 ILE A O 1
ATOM 879 N N . ILE A 1 111 ? -3.948 9.257 4.193 1.00 89.88 111 ILE A N 1
ATOM 880 C CA . ILE A 1 111 ? -5.416 9.331 4.252 1.00 89.88 111 ILE A CA 1
ATOM 881 C C . ILE A 1 111 ? -5.985 8.090 4.956 1.00 89.88 111 ILE A C 1
ATOM 883 O O . ILE A 1 111 ? -6.849 8.208 5.828 1.00 89.88 111 ILE A O 1
ATOM 887 N N . GLY A 1 112 ? -5.461 6.906 4.631 1.00 85.50 112 GLY A N 1
ATOM 888 C CA . GLY A 1 112 ? -5.820 5.642 5.272 1.00 85.50 112 GLY A CA 1
ATOM 889 C C . GLY A 1 112 ? -5.593 5.645 6.776 1.00 85.50 112 GLY A C 1
ATOM 890 O O . GLY A 1 112 ? -6.472 5.239 7.540 1.00 85.50 112 GLY A O 1
ATOM 891 N N . LEU A 1 113 ? -4.444 6.159 7.209 1.00 85.69 113 LEU A N 1
ATOM 892 C CA . LEU A 1 113 ? -4.079 6.267 8.616 1.00 85.69 113 LEU A CA 1
ATOM 893 C C . LEU A 1 113 ? -4.980 7.264 9.356 1.00 85.69 113 LEU A C 1
ATOM 895 O O . LEU A 1 113 ? -5.476 6.946 10.439 1.00 85.69 113 LEU A O 1
ATOM 899 N N . ILE A 1 114 ? -5.256 8.429 8.762 1.00 88.31 114 ILE A N 1
ATOM 900 C CA . ILE A 1 114 ? -6.169 9.434 9.330 1.00 88.31 114 ILE A CA 1
ATOM 901 C C . ILE A 1 114 ? -7.569 8.838 9.510 1.00 88.31 114 ILE A C 1
ATOM 903 O O . ILE A 1 114 ? -8.155 8.936 10.592 1.00 88.31 114 ILE A O 1
ATOM 907 N N . LEU A 1 115 ? -8.098 8.169 8.482 1.00 86.50 115 LEU A N 1
ATOM 908 C CA . LEU A 1 115 ? -9.411 7.530 8.556 1.00 86.50 115 LEU A CA 1
ATOM 909 C C . LEU A 1 115 ? -9.444 6.406 9.598 1.00 86.50 115 LEU A C 1
ATOM 911 O O . LEU A 1 115 ? -10.443 6.268 10.310 1.00 86.50 115 LEU A O 1
ATOM 915 N N . ASP A 1 116 ? -8.352 5.655 9.759 1.00 84.25 116 ASP A N 1
ATOM 916 C CA . ASP A 1 116 ? -8.251 4.628 10.795 1.00 84.25 116 ASP A CA 1
ATOM 917 C C . ASP A 1 116 ? -8.246 5.228 12.215 1.00 84.25 116 ASP A C 1
ATOM 919 O O . ASP A 1 116 ? -8.959 4.745 13.102 1.00 84.25 116 ASP A O 1
ATOM 923 N N . LEU A 1 117 ? -7.515 6.328 12.433 1.00 84.56 117 LEU A N 1
ATOM 924 C CA . LEU A 1 117 ? -7.512 7.063 13.705 1.00 84.56 117 LEU A CA 1
ATOM 925 C C . LEU A 1 117 ? -8.904 7.607 14.048 1.00 84.56 117 LEU A C 1
ATOM 927 O O . LEU A 1 117 ? -9.393 7.399 15.165 1.00 84.56 117 LEU A O 1
ATOM 931 N N . VAL A 1 118 ? -9.578 8.239 13.082 1.00 85.25 118 VAL A N 1
ATOM 932 C CA . VAL A 1 118 ? -10.940 8.770 13.259 1.00 85.25 118 VAL A CA 1
ATOM 933 C C . VAL A 1 118 ? -11.925 7.642 13.565 1.00 85.25 118 VAL A C 1
ATOM 935 O O . VAL A 1 118 ? -12.750 7.760 14.477 1.00 85.25 118 VAL A O 1
ATOM 938 N N . TRP A 1 119 ? -11.830 6.513 12.859 1.00 82.31 119 TRP A N 1
ATOM 939 C CA . TRP A 1 119 ? -12.710 5.368 13.087 1.00 82.31 119 TRP A CA 1
ATOM 940 C C . TRP A 1 119 ? -12.492 4.743 14.469 1.00 82.31 119 TRP A C 1
ATOM 942 O O . TRP A 1 119 ? -13.459 4.444 15.185 1.00 82.31 119 TRP A O 1
ATOM 952 N N . LYS A 1 120 ? -11.230 4.551 14.874 1.00 80.00 120 LYS A N 1
ATOM 953 C CA . LYS A 1 120 ? -10.871 4.042 16.207 1.00 80.00 120 LYS A CA 1
ATOM 954 C C . LYS A 1 120 ? -11.361 4.987 17.306 1.00 80.00 120 LYS A C 1
ATOM 956 O O . LYS A 1 120 ? -11.944 4.506 18.280 1.00 80.00 120 LYS A O 1
ATOM 961 N N . SER A 1 121 ? -11.216 6.300 17.120 1.00 78.88 121 SER A N 1
ATOM 962 C CA . SER A 1 121 ? -11.727 7.324 18.041 1.00 78.88 121 SER A CA 1
ATOM 963 C C . SER A 1 121 ? -13.253 7.251 18.193 1.00 78.88 121 SER A C 1
ATOM 965 O O . SER A 1 121 ? -13.756 7.052 19.302 1.00 78.88 121 SER A O 1
ATOM 967 N N . LYS A 1 122 ? -14.005 7.250 17.080 1.00 78.19 122 LYS A N 1
ATOM 968 C CA . LYS A 1 122 ? -15.478 7.134 17.107 1.00 78.19 122 LYS A CA 1
ATOM 969 C C . LYS A 1 122 ? -15.960 5.841 17.768 1.00 78.19 122 LYS A C 1
ATOM 971 O O . LYS A 1 122 ? -16.966 5.848 18.476 1.00 78.19 122 LYS A O 1
ATOM 976 N N . ARG A 1 123 ? -15.257 4.717 17.571 1.00 77.81 123 ARG A N 1
ATOM 977 C CA . ARG A 1 123 ? -15.591 3.451 18.249 1.00 77.81 123 ARG A CA 1
ATOM 978 C C . ARG A 1 123 ? -15.330 3.497 19.752 1.00 77.81 123 ARG A C 1
ATOM 980 O O . ARG A 1 123 ? -16.128 2.925 20.490 1.00 77.81 123 ARG A O 1
ATOM 987 N N . LYS A 1 124 ? -14.247 4.137 20.203 1.00 73.56 124 LYS A N 1
ATOM 988 C CA . LYS A 1 124 ? -13.973 4.309 21.638 1.00 73.56 124 LYS A CA 1
ATOM 989 C C . LYS A 1 124 ? -15.031 5.197 22.293 1.00 73.56 124 LYS A C 1
ATOM 991 O O . LYS A 1 124 ? -15.618 4.772 23.281 1.00 73.56 124 LYS A O 1
ATOM 996 N N . ALA A 1 125 ? -15.364 6.333 21.678 1.00 72.50 125 ALA A N 1
ATOM 997 C CA . ALA A 1 125 ? -16.413 7.230 22.164 1.00 72.50 125 ALA A CA 1
ATOM 998 C C . ALA A 1 125 ? -17.771 6.516 22.299 1.00 72.50 125 ALA A C 1
ATOM 1000 O O . ALA A 1 125 ? -18.387 6.550 23.360 1.00 72.50 125 ALA A O 1
ATOM 1001 N N . LYS A 1 126 ? -18.183 5.751 21.276 1.00 73.25 126 LYS A N 1
ATOM 1002 C CA . LYS A 1 126 ? -19.432 4.967 21.327 1.00 73.25 126 LYS A CA 1
ATOM 1003 C C . LYS A 1 126 ? -19.437 3.857 22.383 1.00 73.25 126 LYS A C 1
ATOM 1005 O O . LYS A 1 126 ? -20.508 3.473 22.838 1.00 73.25 126 LYS A O 1
ATOM 1010 N N . ARG A 1 127 ? -18.281 3.286 22.740 1.00 73.00 127 ARG A N 1
ATOM 1011 C CA . ARG A 1 127 ? -18.195 2.266 23.803 1.00 73.00 127 ARG A CA 1
ATOM 1012 C C . ARG A 1 127 ? -18.336 2.887 25.186 1.00 73.00 127 ARG A C 1
ATOM 1014 O O . ARG A 1 127 ? -19.035 2.316 26.010 1.00 73.00 127 ARG A O 1
ATOM 1021 N N . ILE A 1 128 ? -17.720 4.047 25.398 1.00 73.69 128 ILE A N 1
ATOM 1022 C CA . ILE A 1 128 ? -17.837 4.798 26.651 1.00 73.69 128 ILE A CA 1
ATOM 1023 C C . ILE A 1 128 ? -19.287 5.249 26.840 1.00 73.69 128 ILE A C 1
ATOM 1025 O O . ILE A 1 128 ? -19.874 4.959 27.869 1.00 73.69 128 ILE A O 1
ATOM 1029 N N . GLU A 1 129 ? -19.913 5.820 25.807 1.00 71.50 129 GLU A N 1
ATOM 1030 C CA . GLU A 1 129 ? -21.317 6.249 25.874 1.00 71.50 129 GLU A CA 1
ATOM 1031 C C . GLU A 1 129 ? -22.282 5.088 26.182 1.00 71.50 129 GLU A C 1
ATOM 1033 O O . GLU A 1 129 ? -23.239 5.252 26.937 1.00 71.50 129 GLU A O 1
ATOM 1038 N N . LYS A 1 130 ? -22.033 3.896 25.620 1.00 72.00 130 LYS A N 1
ATOM 1039 C CA . LYS A 1 130 ? -22.826 2.698 25.931 1.00 72.00 130 LYS A CA 1
ATOM 1040 C C . LYS A 1 130 ? -22.624 2.225 27.368 1.00 72.00 130 LYS A C 1
ATOM 1042 O O . LYS A 1 130 ? -23.620 1.964 28.029 1.00 72.00 130 LYS A O 1
ATOM 1047 N N . ALA A 1 131 ? -21.381 2.170 27.847 1.00 70.56 131 ALA A N 1
ATOM 1048 C CA . ALA A 1 131 ? -21.084 1.788 29.225 1.00 70.56 131 ALA A CA 1
ATOM 1049 C C . ALA A 1 131 ? -21.734 2.759 30.223 1.00 70.56 131 ALA A C 1
ATOM 1051 O O . ALA A 1 131 ? -22.393 2.316 31.154 1.00 70.56 131 ALA A O 1
ATOM 1052 N N . THR A 1 132 ? -21.654 4.070 29.964 1.00 71.94 132 THR A N 1
ATOM 1053 C CA . THR A 1 132 ? -22.314 5.091 30.789 1.00 71.94 132 THR A CA 1
ATOM 1054 C C . THR A 1 132 ? -23.835 4.945 30.774 1.00 71.94 132 THR A C 1
ATOM 1056 O O . THR A 1 132 ? -24.470 5.101 31.808 1.00 71.94 132 THR A O 1
ATOM 1059 N N . LYS A 1 133 ? -24.450 4.623 29.626 1.00 72.25 133 LYS A N 1
ATOM 1060 C CA . LYS A 1 133 ? -25.902 4.368 29.545 1.00 72.25 133 LYS A CA 1
ATOM 1061 C C . LYS A 1 133 ? -26.324 3.082 30.258 1.00 72.25 133 LYS A C 1
ATOM 1063 O O . LYS A 1 133 ? -27.452 3.020 30.738 1.00 72.25 133 LYS A O 1
ATOM 1068 N N . GLU A 1 134 ? -25.472 2.063 30.293 1.00 76.12 134 GLU A N 1
ATOM 1069 C CA . GLU A 1 134 ? -25.738 0.809 31.007 1.00 76.12 134 GLU A CA 1
ATOM 1070 C C . GLU A 1 134 ? -25.638 0.996 32.526 1.00 76.12 134 GLU A C 1
ATOM 1072 O O . GLU A 1 134 ? -26.565 0.593 33.227 1.00 76.12 134 GLU A O 1
ATOM 1077 N N . THR A 1 135 ? -24.624 1.712 33.027 1.00 73.12 135 THR A N 1
ATOM 1078 C CA . THR A 1 135 ? -24.533 2.058 34.458 1.00 73.12 135 THR A CA 1
ATOM 1079 C C . THR A 1 135 ? -25.700 2.931 34.912 1.00 73.12 135 THR A C 1
ATOM 1081 O O . THR A 1 135 ? -26.334 2.622 35.913 1.00 73.12 135 THR A O 1
ATOM 1084 N N . LEU A 1 136 ? -26.086 3.946 34.127 1.00 73.75 136 LEU A N 1
ATOM 1085 C CA . LEU A 1 136 ? -27.233 4.811 34.457 1.00 73.75 136 LEU A CA 1
ATOM 1086 C C . LEU A 1 136 ? -28.568 4.045 34.482 1.00 73.75 136 LEU A C 1
ATOM 1088 O O . LEU A 1 136 ? -29.506 4.438 35.173 1.00 73.75 136 LEU A O 1
ATOM 1092 N N . LYS A 1 137 ? -28.682 2.953 33.715 1.00 75.31 137 LYS A N 1
ATOM 1093 C CA . LYS A 1 137 ? -29.846 2.059 33.773 1.00 75.31 137 LYS A CA 1
ATOM 1094 C C . LYS A 1 137 ? -29.822 1.162 35.010 1.00 75.31 137 LYS A C 1
ATOM 1096 O O . LYS A 1 137 ? -30.887 0.936 35.574 1.00 75.31 137 LYS A O 1
ATOM 1101 N N . GLN A 1 138 ? -28.653 0.669 35.419 1.00 74.00 138 GLN A N 1
ATOM 1102 C CA . GLN A 1 138 ? -28.509 -0.102 36.659 1.00 74.00 138 GLN A CA 1
ATOM 1103 C C . GLN A 1 138 ? -28.831 0.746 37.889 1.00 74.00 138 GLN A C 1
ATOM 1105 O O . GLN A 1 138 ? -29.663 0.327 38.684 1.00 74.00 138 GLN A O 1
ATOM 1110 N N . GLU A 1 139 ? -28.292 1.963 37.981 1.00 73.94 139 GLU A N 1
ATOM 1111 C CA . GLU A 1 139 ? -28.584 2.879 39.094 1.00 73.94 139 GLU A CA 1
ATOM 1112 C C . GLU A 1 139 ? -30.081 3.215 39.185 1.00 73.94 139 GLU A C 1
ATOM 1114 O O . GLU A 1 139 ? -30.646 3.262 40.274 1.00 73.94 139 GLU A O 1
ATOM 1119 N N . ARG A 1 140 ? -30.768 3.389 38.045 1.00 76.19 140 ARG A N 1
ATOM 1120 C CA . ARG A 1 140 ? -32.228 3.594 38.038 1.00 76.19 140 ARG A CA 1
ATOM 1121 C C . ARG A 1 140 ? -33.005 2.374 38.528 1.00 76.19 140 ARG A C 1
ATOM 1123 O O . ARG A 1 140 ? -33.983 2.545 39.243 1.00 76.19 140 ARG A O 1
ATOM 1130 N N . LEU A 1 141 ? -32.584 1.169 38.148 1.00 77.00 141 LEU A N 1
ATOM 1131 C CA . LEU A 1 141 ? -33.206 -0.079 38.600 1.00 77.00 141 LEU A CA 1
ATOM 1132 C C . LEU A 1 141 ? -32.976 -0.330 40.095 1.00 77.00 141 LEU A C 1
ATOM 1134 O O . LEU A 1 141 ? -33.866 -0.843 40.768 1.00 77.00 141 LEU A O 1
ATOM 1138 N N . GLU A 1 142 ? -31.802 0.022 40.615 1.00 73.69 142 GLU A N 1
ATOM 1139 C CA . GLU A 1 142 ? -31.492 -0.070 42.045 1.00 73.69 142 GLU A CA 1
ATOM 1140 C C . GLU A 1 142 ? -32.307 0.947 42.849 1.00 73.69 142 GLU A C 1
ATOM 1142 O O . GLU A 1 142 ? -32.984 0.554 43.796 1.00 73.69 142 GLU A O 1
ATOM 1147 N N . ALA A 1 143 ? -32.376 2.203 42.399 1.00 73.75 143 ALA A N 1
ATOM 1148 C CA . ALA A 1 143 ? -33.215 3.223 43.028 1.00 73.75 143 ALA A CA 1
ATOM 1149 C C . ALA A 1 143 ? -34.712 2.852 43.014 1.00 73.75 143 ALA A C 1
ATOM 1151 O O . ALA A 1 143 ? -35.424 3.097 43.986 1.00 73.75 143 ALA A O 1
ATOM 1152 N N . GLU A 1 144 ? -35.204 2.235 41.935 1.00 73.69 144 GLU A N 1
ATOM 1153 C CA . GLU A 1 144 ? -36.590 1.759 41.844 1.00 73.69 144 GLU A CA 1
ATOM 1154 C C . GLU A 1 144 ? -36.853 0.572 42.788 1.00 73.69 144 GLU A C 1
ATOM 1156 O O . GLU A 1 144 ? -37.908 0.509 43.422 1.00 73.69 144 GLU A O 1
ATOM 1161 N N . ARG A 1 145 ? -35.878 -0.332 42.960 1.00 73.38 145 ARG A N 1
ATOM 1162 C CA . ARG A 1 145 ? -35.954 -1.421 43.950 1.00 73.38 145 ARG A CA 1
ATOM 1163 C C . ARG A 1 145 ? -35.937 -0.910 45.388 1.00 73.38 145 ARG A C 1
ATOM 1165 O O . ARG A 1 145 ? -36.699 -1.422 46.201 1.00 73.38 145 ARG A O 1
ATOM 1172 N N . GLU A 1 146 ? -35.119 0.089 45.702 1.00 73.00 146 GLU A N 1
ATOM 1173 C CA . GLU A 1 146 ? -35.093 0.722 47.028 1.00 73.00 146 GLU A CA 1
ATOM 1174 C C . GLU A 1 146 ? -36.393 1.491 47.322 1.00 73.00 146 GLU A C 1
ATOM 1176 O O . GLU A 1 146 ? -36.930 1.429 48.432 1.00 73.00 146 GLU A O 1
ATOM 1181 N N . LEU A 1 147 ? -36.972 2.150 46.314 1.00 70.94 147 LEU A N 1
ATOM 1182 C CA . LEU A 1 147 ? -38.295 2.776 46.412 1.00 70.94 147 LEU A CA 1
ATOM 1183 C C . LEU A 1 147 ? -39.413 1.750 46.645 1.00 70.94 147 LEU A C 1
ATOM 1185 O O . LEU A 1 147 ? -40.280 1.970 47.488 1.00 70.94 147 LEU A O 1
ATOM 1189 N N . LEU A 1 148 ? -39.387 0.611 45.951 1.00 69.12 148 LEU A N 1
ATOM 1190 C CA . LEU A 1 148 ? -40.349 -0.476 46.166 1.00 69.12 148 LEU A CA 1
ATOM 1191 C C . LEU A 1 148 ? -40.177 -1.134 47.546 1.00 69.12 148 LEU A C 1
ATOM 1193 O O . LEU A 1 148 ? -41.165 -1.394 48.235 1.00 69.12 148 LEU A O 1
ATOM 1197 N N . ALA A 1 149 ? -38.938 -1.353 47.992 1.00 67.56 149 ALA A N 1
ATOM 1198 C CA . ALA A 1 149 ? -38.652 -1.901 49.318 1.00 67.56 149 ALA A CA 1
ATOM 1199 C C . ALA A 1 149 ? -39.134 -0.962 50.439 1.00 67.56 149 ALA A C 1
ATOM 1201 O O . ALA A 1 149 ? -39.814 -1.404 51.365 1.00 67.56 149 ALA A O 1
ATOM 1202 N N . SER A 1 150 ? -38.890 0.345 50.306 1.00 61.53 150 SER A N 1
ATOM 1203 C CA . SER A 1 150 ? -39.354 1.353 51.274 1.00 61.53 150 SER A CA 1
ATOM 1204 C C . SER A 1 150 ? -40.873 1.583 51.262 1.00 61.53 150 SER A C 1
ATOM 1206 O O . SER A 1 150 ? -41.438 2.001 52.274 1.00 61.53 150 SER A O 1
ATOM 1208 N N . GLN A 1 151 ? -41.568 1.281 50.158 1.00 59.47 151 GLN A N 1
ATOM 1209 C CA . GLN A 1 151 ? -43.036 1.219 50.138 1.00 59.47 151 GLN A CA 1
ATOM 1210 C C . GLN A 1 151 ? -43.573 -0.035 50.838 1.00 59.47 151 GLN A C 1
ATOM 1212 O O . GLN A 1 151 ? -44.611 0.039 51.492 1.00 59.47 151 GLN A O 1
ATOM 1217 N N . THR A 1 152 ? -42.855 -1.158 50.761 1.00 54.34 152 THR A N 1
ATOM 1218 C CA . THR A 1 152 ? -43.266 -2.423 51.392 1.00 54.34 152 THR A CA 1
ATOM 1219 C C . THR A 1 152 ? -43.189 -2.336 52.924 1.00 54.34 152 THR A C 1
ATOM 1221 O O . THR A 1 152 ? -44.107 -2.793 53.605 1.00 54.34 152 THR A O 1
ATOM 1224 N N . GLU A 1 153 ? -42.176 -1.653 53.474 1.00 53.31 153 GLU A N 1
ATOM 1225 C CA . GLU A 1 153 ? -42.051 -1.377 54.921 1.00 53.31 153 GLU A CA 1
ATOM 1226 C C . GLU A 1 153 ? -43.119 -0.420 55.485 1.00 53.31 153 GLU A C 1
ATOM 1228 O O . GLU A 1 153 ? -43.327 -0.379 56.695 1.00 53.31 153 GLU A O 1
ATOM 1233 N N . LYS A 1 154 ? -43.830 0.339 54.639 1.00 47.88 154 LYS A N 1
ATOM 1234 C CA . LYS A 1 154 ? -44.896 1.266 55.069 1.00 47.88 154 LYS A CA 1
ATOM 1235 C C . LYS A 1 154 ? -46.305 0.670 55.028 1.00 47.88 154 LYS A C 1
ATOM 1237 O O . LYS A 1 154 ? -47.270 1.395 55.269 1.00 47.88 154 LYS A O 1
ATOM 1242 N N . THR A 1 155 ? -46.447 -0.623 54.750 1.00 41.78 155 THR A N 1
ATOM 1243 C CA . THR A 1 155 ? -47.751 -1.297 54.814 1.00 41.78 155 THR A CA 1
ATOM 1244 C C . THR A 1 155 ? -48.048 -1.637 56.280 1.00 41.78 155 THR A C 1
ATOM 1246 O O . THR A 1 155 ? -47.312 -2.434 56.861 1.00 41.78 155 THR A O 1
ATOM 1249 N N . PRO A 1 156 ? -49.066 -1.037 56.926 1.00 42.19 156 PRO A N 1
ATOM 1250 C CA . PRO A 1 156 ? -49.322 -1.279 58.339 1.00 42.19 156 PRO A CA 1
ATOM 1251 C C . PRO A 1 156 ? -49.732 -2.739 58.541 1.00 42.19 156 PRO A C 1
ATOM 1253 O O . PRO A 1 156 ? -50.561 -3.274 57.804 1.00 42.19 156 PRO A O 1
ATOM 1256 N N . SER A 1 157 ? -49.145 -3.380 59.551 1.00 47.78 157 SER A N 1
ATOM 1257 C CA . SER A 1 157 ? -49.520 -4.714 60.008 1.00 47.78 157 SER A CA 1
ATOM 1258 C C . SER A 1 157 ? -50.992 -4.715 60.422 1.00 47.78 157 SER A C 1
ATOM 1260 O O . SER A 1 157 ? -51.349 -4.181 61.474 1.00 47.78 157 SER A O 1
ATOM 1262 N N . ILE A 1 158 ? -51.859 -5.308 59.605 1.00 47.38 158 ILE A N 1
ATOM 1263 C CA . ILE A 1 158 ? -53.231 -5.600 60.015 1.00 47.38 158 ILE A CA 1
ATOM 1264 C C . ILE A 1 158 ? -53.145 -6.779 60.991 1.00 47.38 158 ILE A C 1
ATOM 1266 O O . ILE A 1 158 ? -52.966 -7.925 60.586 1.00 47.38 158 ILE A O 1
ATOM 1270 N N . HIS A 1 159 ? -53.215 -6.476 62.287 1.00 44.28 159 HIS A N 1
ATOM 1271 C CA . HIS A 1 159 ? -53.465 -7.462 63.334 1.00 44.28 159 HIS A CA 1
ATOM 1272 C C . HIS A 1 159 ? -54.851 -8.080 63.093 1.00 44.28 159 HIS A C 1
ATOM 1274 O O . HIS A 1 159 ? -55.865 -7.402 63.252 1.00 44.28 159 HIS A O 1
ATOM 1280 N N . LEU A 1 160 ? -54.902 -9.359 62.710 1.00 47.38 160 LEU A N 1
ATOM 1281 C CA . LEU A 1 160 ? -56.117 -10.165 62.833 1.00 47.38 160 LEU A CA 1
ATOM 1282 C C . LEU A 1 160 ? -56.290 -10.516 64.317 1.00 47.38 160 LEU A C 1
ATOM 1284 O O . LEU A 1 160 ? -55.690 -11.476 64.796 1.00 47.38 160 LEU A O 1
ATOM 1288 N N . ASN A 1 161 ? -57.084 -9.726 65.035 1.00 46.41 161 ASN A N 1
ATOM 1289 C CA . ASN A 1 161 ? -57.660 -10.130 66.314 1.00 46.41 161 ASN A CA 1
ATOM 1290 C C . ASN A 1 161 ? -59.153 -10.422 66.117 1.00 46.41 161 ASN A C 1
ATOM 1292 O O . ASN A 1 161 ? -59.858 -9.630 65.496 1.00 46.41 161 ASN A O 1
ATOM 1296 N N . ASP A 1 162 ? -59.570 -11.559 66.673 1.00 48.06 162 ASP A N 1
ATOM 1297 C CA . ASP A 1 162 ? -60.915 -11.908 67.137 1.00 48.06 162 ASP A CA 1
ATOM 1298 C C . ASP A 1 162 ? -62.088 -11.725 66.162 1.00 48.06 162 ASP A C 1
ATOM 1300 O O . ASP A 1 162 ? -62.770 -10.705 66.137 1.00 48.06 162 ASP A O 1
ATOM 1304 N N . ILE A 1 163 ? -62.408 -12.804 65.442 1.00 45.62 163 ILE A N 1
ATOM 1305 C CA . ILE A 1 163 ? -63.783 -13.072 65.008 1.00 45.62 163 ILE A CA 1
ATOM 1306 C C . ILE A 1 163 ? -64.238 -14.329 65.751 1.00 45.62 163 ILE A C 1
ATOM 1308 O O . ILE A 1 163 ? -64.009 -15.455 65.311 1.00 45.62 163 ILE A O 1
ATOM 1312 N N . THR A 1 164 ? -64.852 -14.124 66.916 1.00 47.44 164 THR A N 1
ATOM 1313 C CA . THR A 1 164 ? -65.803 -15.070 67.505 1.00 47.44 164 THR A CA 1
ATOM 1314 C C . THR A 1 164 ? -66.975 -15.200 66.541 1.00 47.44 164 THR A C 1
ATOM 1316 O O . THR A 1 164 ? -67.686 -14.230 66.283 1.00 47.44 164 THR A O 1
ATOM 1319 N N . VAL A 1 165 ? -67.133 -16.384 65.957 1.00 43.59 165 VAL A N 1
ATOM 1320 C CA . VAL A 1 165 ? -68.302 -16.726 65.148 1.00 43.59 165 VAL A CA 1
ATOM 1321 C C . VAL A 1 165 ? -69.388 -17.183 66.116 1.00 43.59 165 VAL A C 1
ATOM 1323 O O . VAL A 1 165 ? -69.343 -18.310 66.600 1.00 43.59 165 VAL A O 1
ATOM 1326 N N . ASP A 1 166 ? -70.321 -16.283 66.421 1.00 43.62 166 ASP A N 1
ATOM 1327 C CA . ASP A 1 166 ? -71.603 -16.640 67.023 1.00 43.62 166 ASP A CA 1
ATOM 1328 C C . ASP A 1 166 ? -72.432 -17.426 65.992 1.00 43.62 166 ASP A C 1
ATOM 1330 O O . ASP A 1 166 ? -72.608 -16.998 64.847 1.00 43.62 166 ASP A O 1
ATOM 1334 N N . GLU A 1 167 ? -72.903 -18.605 66.400 1.00 52.06 167 GLU A N 1
ATOM 1335 C CA . GLU A 1 167 ? -73.857 -19.438 65.665 1.00 52.06 167 GLU A CA 1
ATOM 1336 C C . GLU A 1 167 ? -75.157 -18.674 65.369 1.00 52.06 167 GLU A C 1
ATOM 1338 O O . GLU A 1 167 ? -75.722 -18.054 66.274 1.00 52.06 167 GLU A O 1
ATOM 1343 N N . PRO A 1 168 ? -75.735 -18.810 64.165 1.00 46.84 168 PRO A N 1
ATOM 1344 C CA . PRO A 1 168 ? -77.163 -18.639 63.990 1.00 46.84 168 PRO A CA 1
ATOM 1345 C C . PRO A 1 168 ? -77.865 -20.003 64.019 1.00 46.84 168 PRO A C 1
ATOM 1347 O O . PRO A 1 168 ? -77.596 -20.894 63.212 1.00 46.84 168 PRO A O 1
ATOM 1350 N N . LEU A 1 169 ? -78.791 -20.121 64.971 1.00 52.69 169 LEU A N 1
ATOM 1351 C CA . LEU A 1 169 ? -79.881 -21.092 65.010 1.00 52.69 169 LEU A CA 1
ATOM 1352 C C . LEU A 1 169 ? -80.672 -21.039 63.693 1.00 52.69 169 LEU A C 1
ATOM 1354 O O . LEU A 1 169 ? -81.167 -19.975 63.323 1.00 52.69 169 LEU A O 1
ATOM 1358 N N . GLU A 1 170 ? -80.842 -22.180 63.025 1.00 46.94 170 GLU A N 1
ATOM 1359 C CA . GLU A 1 170 ? -81.902 -22.357 62.030 1.00 46.94 170 GLU A CA 1
ATOM 1360 C C . GLU A 1 170 ? -82.851 -23.469 62.471 1.00 46.94 170 GLU A C 1
ATOM 1362 O O . GLU A 1 170 ? -82.507 -24.654 62.527 1.00 46.94 170 GLU A O 1
ATOM 1367 N N . ASP A 1 171 ? -84.068 -23.027 62.775 1.00 49.88 171 ASP A N 1
ATOM 1368 C CA . ASP A 1 171 ? -85.257 -23.822 63.004 1.00 49.88 171 ASP A CA 1
ATOM 1369 C C . ASP A 1 171 ? -85.565 -24.716 61.796 1.00 49.88 171 ASP A C 1
ATOM 1371 O O . ASP A 1 171 ? -85.700 -2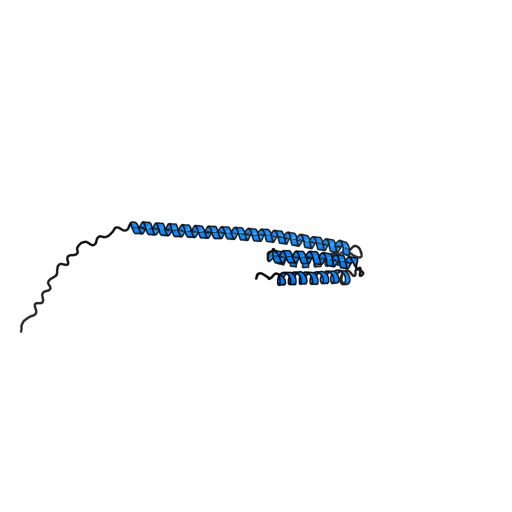4.259 60.658 1.00 49.88 171 ASP A O 1
ATOM 1375 N N . LYS A 1 172 ? -85.767 -26.009 62.055 1.00 48.44 172 LYS A N 1
ATOM 1376 C CA . LYS A 1 172 ? -86.566 -26.874 61.184 1.00 48.44 172 LYS A CA 1
ATOM 1377 C C . LYS A 1 172 ? -87.668 -27.517 61.999 1.00 48.44 172 LYS A C 1
ATOM 1379 O O . LYS A 1 172 ? -87.565 -28.646 62.468 1.00 48.44 172 LYS A O 1
ATOM 1384 N N . GLU A 1 173 ? -88.743 -26.755 62.116 1.00 44.34 173 GLU A N 1
ATOM 1385 C CA . GLU A 1 173 ? -90.086 -27.276 62.285 1.00 44.34 173 GLU A CA 1
ATOM 1386 C C . GLU A 1 173 ? -90.456 -27.995 60.976 1.00 44.34 173 GLU A C 1
ATOM 1388 O O . GLU A 1 173 ? -90.511 -27.383 59.907 1.00 44.34 173 GLU A O 1
ATOM 1393 N N . ASN A 1 174 ? -90.643 -29.314 61.018 1.00 43.00 174 ASN A N 1
ATOM 1394 C CA . ASN A 1 174 ? -91.423 -29.979 59.985 1.00 43.00 174 ASN A CA 1
ATOM 1395 C C . ASN A 1 174 ? -92.278 -31.079 60.606 1.00 43.00 174 ASN A C 1
ATOM 1397 O O . ASN A 1 174 ? -91.817 -31.874 61.423 1.00 43.00 174 ASN A O 1
ATOM 1401 N N . ASN A 1 175 ? -93.547 -31.002 60.233 1.00 46.41 175 ASN A N 1
ATOM 1402 C CA . ASN A 1 175 ? -94.713 -31.549 60.898 1.00 46.41 175 ASN A CA 1
ATOM 1403 C C . ASN A 1 175 ? -94.781 -33.078 60.956 1.00 46.41 175 ASN A C 1
ATOM 1405 O O . ASN A 1 175 ? -94.226 -33.800 60.131 1.00 46.41 175 ASN A O 1
ATOM 1409 N N . VAL A 1 176 ? -95.561 -33.495 61.946 1.00 43.19 176 VAL A N 1
ATOM 1410 C CA . VAL A 1 176 ? -96.076 -34.827 62.254 1.00 43.19 176 VAL A CA 1
ATOM 1411 C C . VAL A 1 176 ? -97.193 -35.203 61.268 1.00 43.19 176 VAL A C 1
ATOM 1413 O O . VAL A 1 176 ? -98.112 -34.408 61.086 1.00 43.19 176 VAL A O 1
ATOM 1416 N N . ASP A 1 177 ? -97.074 -36.366 60.617 1.00 40.47 177 ASP A N 1
ATOM 1417 C CA . ASP A 1 17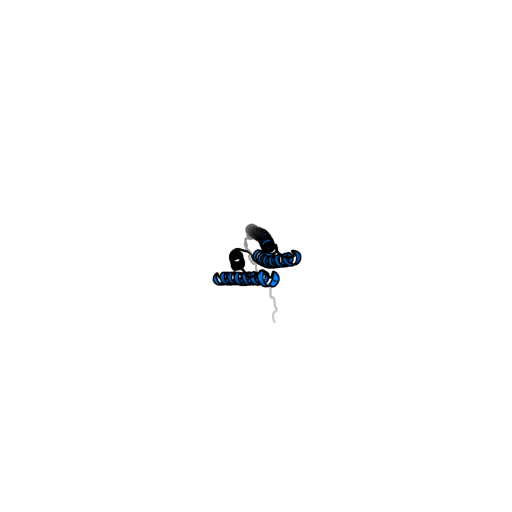7 ? -98.047 -37.489 60.556 1.00 40.47 177 ASP A CA 1
ATOM 1418 C C . ASP A 1 177 ? -97.637 -38.527 59.489 1.00 40.47 177 ASP A C 1
ATOM 1420 O O . ASP A 1 177 ? -97.398 -38.145 58.318 1.00 40.47 177 ASP A O 1
#

Mean predicted aligned error: 14.48 Å

Solvent-accessible surface area (backbone atoms only — not comparable to full-atom values): 10009 Å² total; per-residue (Å²): 130,80,86,72,51,72,71,55,46,51,51,52,20,50,51,47,25,54,54,43,38,52,50,48,52,46,45,43,49,70,71,63,58,49,78,93,48,72,70,60,55,50,52,46,47,53,51,22,48,56,51,17,53,50,47,35,52,36,73,72,73,46,49,72,66,25,48,52,31,42,54,52,16,52,53,50,12,55,50,51,26,53,54,47,46,76,72,60,68,91,79,70,41,70,68,54,24,51,52,51,23,51,52,44,33,52,51,29,44,52,52,16,50,52,52,37,51,54,50,54,49,54,53,50,54,54,49,51,54,48,51,54,54,51,50,56,49,48,54,50,52,51,53,50,49,53,51,51,51,61,54,58,74,67,57,78,84,80,78,89,72,85,82,84,80,78,83,81,89,78,88,80,90,76,84,91,132